Protein AF-A0A9W8UKV4-F1 (afdb_monomer_lite)

Structure (mmCIF, N/CA/C/O backbone):
data_AF-A0A9W8UKV4-F1
#
_entry.id   AF-A0A9W8UKV4-F1
#
loop_
_atom_site.group_PDB
_atom_site.id
_atom_site.type_symbol
_atom_site.label_atom_id
_atom_site.label_alt_id
_atom_site.label_comp_id
_atom_site.label_asym_id
_atom_site.label_entity_id
_atom_site.label_seq_id
_atom_site.pdbx_PDB_ins_code
_atom_site.Cartn_x
_atom_site.Cartn_y
_atom_site.Cartn_z
_atom_site.occupancy
_atom_site.B_iso_or_equiv
_atom_site.auth_seq_id
_atom_site.auth_comp_id
_atom_site.auth_asym_id
_atom_site.auth_atom_id
_atom_site.pdbx_PDB_model_num
ATOM 1 N N . MET A 1 1 ? 42.065 -25.219 30.120 1.00 40.28 1 MET A N 1
ATOM 2 C CA . MET A 1 1 ? 41.048 -24.143 30.139 1.00 40.28 1 MET A CA 1
ATOM 3 C C . MET A 1 1 ? 40.711 -23.819 28.693 1.00 40.28 1 MET A C 1
ATOM 5 O O . MET A 1 1 ? 41.638 -23.509 27.961 1.00 40.28 1 MET A O 1
ATOM 9 N N . LEU A 1 2 ? 39.450 -23.940 28.268 1.00 39.03 2 LEU A N 1
ATOM 10 C CA . LEU A 1 2 ? 38.989 -23.471 26.953 1.00 39.03 2 LEU A CA 1
ATOM 11 C C . LEU A 1 2 ? 37.841 -22.483 27.184 1.00 39.03 2 LEU A C 1
ATOM 13 O O . LEU A 1 2 ? 36.787 -22.868 27.691 1.00 39.03 2 LEU A O 1
ATOM 17 N N . SER A 1 3 ? 38.054 -21.217 26.840 1.00 39.69 3 SER A N 1
ATOM 18 C CA . SER A 1 3 ? 37.021 -20.183 26.840 1.00 39.69 3 SER A CA 1
ATOM 19 C C . SER A 1 3 ? 36.142 -20.333 25.597 1.00 39.69 3 SER A C 1
ATOM 21 O O . SER A 1 3 ? 36.631 -20.296 24.471 1.00 39.69 3 SER A O 1
ATOM 23 N N . LYS A 1 4 ? 34.828 -20.489 25.791 1.00 38.69 4 LYS A N 1
ATOM 24 C CA . LYS A 1 4 ? 33.860 -20.367 24.693 1.00 38.69 4 LYS A CA 1
ATOM 25 C C . LYS A 1 4 ? 33.698 -18.879 24.347 1.00 38.69 4 LYS A C 1
ATOM 27 O O . LYS A 1 4 ? 33.476 -18.099 25.276 1.00 38.69 4 LYS A O 1
ATOM 32 N N . PRO A 1 5 ? 33.771 -18.465 23.071 1.00 46.03 5 PRO A N 1
ATOM 33 C CA . PRO A 1 5 ? 33.408 -17.107 22.693 1.00 46.03 5 PRO A CA 1
ATOM 34 C C . PRO A 1 5 ? 31.895 -16.919 22.862 1.00 46.03 5 PRO A C 1
ATOM 36 O O . PRO A 1 5 ? 31.103 -17.714 22.356 1.00 46.03 5 PRO A O 1
ATOM 39 N N . PHE A 1 6 ? 31.489 -15.861 23.563 1.00 45.16 6 PHE A N 1
ATOM 40 C CA . PHE A 1 6 ? 30.102 -15.404 23.535 1.00 45.16 6 PHE A CA 1
ATOM 41 C C . PHE A 1 6 ? 29.857 -14.694 22.202 1.00 45.16 6 PHE A C 1
ATOM 43 O O . PHE A 1 6 ? 30.407 -13.622 21.960 1.00 45.16 6 PHE A O 1
ATOM 50 N N . VAL A 1 7 ? 29.028 -15.285 21.342 1.00 45.44 7 VAL A N 1
ATOM 51 C CA . VAL A 1 7 ? 28.503 -14.588 20.163 1.00 45.44 7 VAL A CA 1
ATOM 52 C C . VAL A 1 7 ? 27.432 -13.617 20.650 1.00 45.44 7 VAL A C 1
ATOM 54 O O . VAL A 1 7 ? 26.347 -14.034 21.053 1.00 45.44 7 VAL A O 1
ATOM 57 N N . ALA A 1 8 ? 27.747 -12.323 20.646 1.00 43.09 8 ALA A N 1
ATOM 58 C CA . ALA A 1 8 ? 26.768 -11.281 20.919 1.00 43.09 8 ALA A CA 1
ATOM 59 C C . ALA A 1 8 ? 25.777 -11.206 19.748 1.00 43.09 8 ALA A C 1
ATOM 61 O O . ALA A 1 8 ? 26.133 -10.781 18.649 1.00 43.09 8 ALA A O 1
ATOM 62 N N . ALA A 1 9 ? 24.537 -11.637 19.978 1.00 42.50 9 ALA A N 1
ATOM 63 C CA . ALA A 1 9 ? 23.460 -11.474 19.014 1.00 42.50 9 ALA A CA 1
ATOM 64 C C . ALA A 1 9 ? 23.049 -9.995 18.963 1.00 42.50 9 ALA A C 1
ATOM 66 O O . ALA A 1 9 ? 22.302 -9.517 19.818 1.00 42.50 9 ALA A O 1
ATOM 67 N N . TYR A 1 10 ? 23.553 -9.267 17.966 1.00 39.22 10 TYR A N 1
ATOM 68 C CA . TYR A 1 10 ? 23.095 -7.915 17.669 1.00 39.22 10 TYR A CA 1
ATOM 69 C C . TYR A 1 10 ? 21.659 -7.976 17.145 1.00 39.22 10 TYR A C 1
ATOM 71 O O . TYR A 1 10 ? 21.424 -8.260 15.972 1.00 39.22 10 TYR A O 1
ATOM 79 N N . VAL A 1 11 ? 20.693 -7.691 18.020 1.00 40.81 11 VAL A N 1
ATOM 80 C CA . VAL A 1 11 ? 19.336 -7.343 17.597 1.00 40.81 11 VAL A CA 1
ATOM 81 C C . VAL A 1 11 ? 19.424 -5.976 16.925 1.00 40.81 11 VAL A C 1
ATOM 83 O O . VAL A 1 11 ? 19.486 -4.948 17.599 1.00 40.81 11 VAL A O 1
ATOM 86 N N . ALA A 1 12 ? 19.485 -5.972 15.595 1.00 38.34 12 ALA A N 1
ATOM 87 C CA . ALA A 1 12 ? 19.371 -4.755 14.809 1.00 38.34 12 ALA A CA 1
ATOM 88 C C . ALA A 1 12 ? 17.961 -4.187 15.015 1.00 38.34 12 ALA A C 1
ATOM 90 O O . ALA A 1 12 ? 16.981 -4.719 14.493 1.00 38.34 12 ALA A O 1
ATOM 91 N N . LEU A 1 13 ? 17.854 -3.133 15.826 1.00 37.69 13 LEU A N 1
ATOM 92 C CA . LEU A 1 13 ? 16.602 -2.419 16.020 1.00 37.69 13 LEU A CA 1
ATOM 93 C C . LEU A 1 13 ? 16.304 -1.643 14.734 1.00 37.69 13 LEU A C 1
ATOM 95 O O . LEU A 1 13 ? 16.847 -0.561 14.527 1.00 37.69 13 LEU A O 1
ATOM 99 N N . ALA A 1 14 ? 15.478 -2.223 13.863 1.00 40.97 14 ALA A N 1
ATOM 100 C CA . ALA A 1 14 ? 15.022 -1.577 12.641 1.00 40.97 14 ALA A CA 1
ATOM 101 C C . ALA A 1 14 ? 14.180 -0.342 12.999 1.00 40.97 14 ALA A C 1
ATOM 103 O O . ALA A 1 14 ? 12.993 -0.439 13.310 1.00 40.97 14 ALA A O 1
ATOM 104 N N . THR A 1 15 ? 14.818 0.824 12.991 1.00 36.72 15 THR A N 1
ATOM 105 C CA . THR A 1 15 ? 14.152 2.122 13.060 1.00 36.72 15 THR A CA 1
ATOM 106 C C . THR A 1 15 ? 13.391 2.325 11.757 1.00 36.72 15 THR A C 1
ATOM 108 O O . THR A 1 15 ? 14.015 2.538 10.718 1.00 36.72 15 THR A O 1
ATOM 111 N N . ALA A 1 16 ? 12.060 2.242 11.803 1.00 42.00 16 ALA A N 1
ATOM 112 C CA . ALA A 1 16 ? 11.226 2.682 10.691 1.00 42.00 16 ALA A CA 1
ATOM 113 C C . ALA A 1 16 ? 11.490 4.178 10.450 1.00 42.00 16 ALA A C 1
ATOM 115 O O . ALA A 1 16 ? 11.405 4.978 11.385 1.00 42.00 16 ALA A O 1
ATOM 116 N N . LEU A 1 17 ? 11.875 4.524 9.223 1.00 39.22 17 LEU A N 1
ATOM 117 C CA . LEU A 1 17 ? 12.191 5.889 8.800 1.00 39.22 17 LEU A CA 1
ATOM 118 C C . LEU A 1 17 ? 10.921 6.561 8.229 1.00 39.22 17 LEU A C 1
ATOM 120 O O . LEU A 1 17 ? 10.007 5.855 7.801 1.00 39.22 17 LEU A O 1
ATOM 124 N N . PRO A 1 18 ? 10.805 7.901 8.251 1.00 41.16 18 PRO A N 1
ATOM 125 C CA . PRO A 1 18 ? 9.629 8.603 7.733 1.00 41.16 18 PRO A CA 1
ATOM 126 C C . PRO A 1 18 ? 9.604 8.654 6.192 1.00 41.16 18 PRO A C 1
ATOM 128 O O . PRO A 1 18 ? 10.360 9.391 5.562 1.00 41.16 18 PRO A O 1
ATOM 131 N N . ALA A 1 19 ? 8.678 7.921 5.573 1.00 43.72 19 ALA A N 1
ATOM 132 C CA . ALA A 1 19 ? 8.499 7.860 4.121 1.00 43.72 19 ALA A CA 1
ATOM 133 C C . ALA A 1 19 ? 7.687 9.051 3.551 1.00 43.72 19 ALA A C 1
ATOM 135 O O . ALA A 1 19 ? 6.544 8.911 3.121 1.00 43.72 19 ALA A O 1
ATOM 136 N N . SER A 1 20 ? 8.259 10.260 3.539 1.00 45.06 20 SER A N 1
ATOM 137 C CA . SER A 1 20 ? 7.499 11.485 3.202 1.00 45.06 20 SER A CA 1
ATOM 138 C C . SER A 1 20 ? 7.270 11.761 1.698 1.00 45.06 20 SER A C 1
ATOM 140 O O . SER A 1 20 ? 6.528 12.670 1.335 1.00 45.06 20 SER A O 1
ATOM 142 N N . ALA A 1 21 ? 7.860 10.989 0.778 1.00 47.94 21 ALA A N 1
ATOM 143 C CA . ALA A 1 21 ? 7.898 11.331 -0.658 1.00 47.94 21 ALA A CA 1
ATOM 144 C C . ALA A 1 21 ? 6.577 11.152 -1.446 1.00 47.94 21 ALA A C 1
ATOM 146 O O . ALA A 1 21 ? 6.542 11.367 -2.664 1.00 47.94 21 ALA A O 1
ATOM 147 N N . GLN A 1 22 ? 5.492 10.732 -0.789 1.00 52.69 22 GLN A N 1
ATOM 148 C CA . GLN A 1 22 ? 4.243 10.345 -1.460 1.00 52.69 22 GLN A CA 1
ATOM 149 C C . GLN A 1 22 ? 2.955 10.758 -0.730 1.00 52.69 22 GLN A C 1
ATOM 151 O O . GLN A 1 22 ? 1.863 10.689 -1.301 1.00 52.69 22 GLN A O 1
ATOM 156 N N . THR A 1 23 ? 3.071 11.207 0.514 1.00 62.72 23 THR A N 1
ATOM 157 C CA . THR A 1 23 ? 1.981 11.361 1.485 1.00 62.72 23 THR A CA 1
ATOM 158 C C . THR A 1 23 ? 1.294 12.722 1.374 1.00 62.72 23 THR A C 1
ATOM 160 O O . THR A 1 23 ? 1.195 13.483 2.331 1.00 62.72 23 THR A O 1
ATOM 163 N N . SER A 1 24 ? 0.822 13.056 0.168 1.00 66.38 24 SER A N 1
ATOM 164 C CA . SER A 1 24 ? 0.141 14.327 -0.105 1.00 66.38 24 SER A CA 1
ATOM 165 C C . SER A 1 24 ? -1.228 14.153 -0.760 1.00 66.38 24 SER A C 1
ATOM 167 O O . SER A 1 24 ? -1.449 13.284 -1.604 1.00 66.38 24 SER A O 1
ATOM 169 N N . THR A 1 25 ? -2.136 15.044 -0.363 1.00 73.62 25 THR A N 1
ATOM 170 C CA . THR A 1 25 ? -3.507 15.191 -0.857 1.00 73.62 25 THR A CA 1
ATOM 171 C C . THR A 1 25 ? -3.681 16.564 -1.520 1.00 73.62 25 THR A C 1
ATOM 173 O O . THR A 1 25 ? -2.996 17.530 -1.173 1.00 73.62 25 THR A O 1
ATOM 176 N N . ALA A 1 26 ? -4.631 16.688 -2.451 1.00 81.62 26 ALA A N 1
ATOM 177 C CA . ALA A 1 26 ? -5.112 17.993 -2.907 1.00 81.62 26 ALA A CA 1
ATOM 178 C C . ALA A 1 26 ? -6.106 18.632 -1.908 1.00 81.62 26 ALA A C 1
ATOM 180 O O . ALA A 1 26 ? -6.245 19.865 -1.842 1.00 81.62 26 ALA A O 1
ATOM 181 N N . CYS A 1 27 ? -6.814 17.820 -1.120 1.00 84.62 27 CYS A N 1
ATOM 182 C CA . CYS A 1 27 ? -7.855 18.270 -0.215 1.00 84.62 27 CYS A CA 1
ATOM 183 C C . CYS A 1 27 ? -7.967 17.442 1.074 1.00 84.62 27 CYS A C 1
ATOM 185 O O . CYS A 1 27 ? -8.730 16.495 1.145 1.00 84.62 27 CYS A O 1
ATOM 187 N N . ASN A 1 28 ? -7.303 17.893 2.144 1.00 89.06 28 ASN A N 1
ATOM 188 C CA . ASN A 1 28 ? -7.507 17.321 3.473 1.00 89.06 28 ASN A CA 1
ATOM 189 C C . ASN A 1 28 ? -8.896 17.688 4.051 1.00 89.06 28 ASN A C 1
ATOM 191 O O . ASN A 1 28 ? -9.124 18.875 4.326 1.00 89.06 28 ASN A O 1
ATOM 195 N N . PRO A 1 29 ? -9.810 16.722 4.285 1.00 90.19 29 PRO A N 1
ATOM 196 C CA . PRO A 1 29 ? -11.132 16.987 4.846 1.00 90.19 29 PRO A CA 1
ATOM 197 C C . PRO A 1 29 ? -11.112 17.311 6.352 1.00 90.19 29 PRO A C 1
ATOM 199 O O . PRO A 1 29 ? -12.140 17.718 6.895 1.00 90.19 29 PRO A O 1
ATOM 202 N N . LEU A 1 30 ? -9.966 17.170 7.034 1.00 90.25 30 LEU A N 1
ATOM 203 C CA . LEU A 1 30 ? -9.784 17.642 8.416 1.00 90.25 30 LEU A CA 1
ATOM 204 C C . LEU A 1 30 ? -9.667 19.174 8.492 1.00 90.25 30 LEU A C 1
ATOM 206 O O . LEU A 1 30 ? -10.096 19.775 9.476 1.00 90.25 30 LEU A O 1
ATOM 210 N N . ASP A 1 31 ? -9.110 19.801 7.449 1.00 89.81 31 ASP A N 1
ATOM 211 C CA . ASP A 1 31 ? -8.819 21.242 7.408 1.00 89.81 31 ASP A CA 1
ATOM 212 C C . ASP A 1 31 ? -9.932 22.063 6.730 1.00 89.81 31 ASP A C 1
ATOM 214 O O . ASP A 1 31 ? -10.076 23.265 6.975 1.00 89.81 31 ASP A O 1
ATOM 218 N N . LYS A 1 32 ? -10.689 21.447 5.812 1.00 91.12 32 LYS A N 1
ATOM 219 C CA . LYS A 1 32 ? -11.618 22.128 4.892 1.00 91.12 32 LYS A CA 1
ATOM 220 C C . LYS A 1 32 ? -12.678 21.170 4.342 1.00 91.12 32 LYS A C 1
ATOM 222 O O . LYS A 1 32 ? -12.522 19.960 4.379 1.00 91.12 32 LYS A O 1
ATOM 227 N N . SER A 1 33 ? -13.755 21.710 3.770 1.00 93.56 33 SER A N 1
ATOM 228 C CA . SER A 1 33 ? -14.701 20.896 2.995 1.00 93.56 33 SER A CA 1
ATOM 229 C C . SER A 1 33 ? -14.083 20.494 1.651 1.00 93.56 33 SER A C 1
ATOM 231 O O . SER A 1 33 ? -13.539 21.344 0.944 1.00 93.56 33 SER A O 1
ATOM 233 N N . CYS A 1 34 ? -14.196 19.212 1.306 1.00 90.56 34 CYS A N 1
ATOM 234 C CA . CYS A 1 34 ? -13.650 18.620 0.087 1.00 90.56 34 CYS A CA 1
ATOM 235 C C . CYS A 1 34 ? -14.753 17.984 -0.780 1.00 90.56 34 CYS A C 1
ATOM 237 O O . CYS A 1 34 ? -15.841 17.695 -0.269 1.00 90.56 34 CYS A O 1
ATOM 239 N N . PRO A 1 35 ? -14.513 17.784 -2.092 1.00 90.38 35 PRO A N 1
ATOM 240 C CA . PRO A 1 35 ? -15.375 16.955 -2.933 1.00 90.38 35 PRO A CA 1
ATOM 241 C C . PRO A 1 35 ? -15.486 15.526 -2.382 1.00 90.38 35 PRO A C 1
ATOM 243 O O . PRO A 1 35 ? -14.611 15.070 -1.655 1.00 90.38 35 PRO A O 1
ATOM 246 N N . ALA A 1 36 ? -16.550 14.809 -2.747 1.00 85.56 36 ALA A N 1
ATOM 247 C CA . ALA A 1 36 ? -16.670 13.391 -2.420 1.00 85.56 36 ALA A CA 1
ATOM 248 C C . ALA A 1 36 ? -15.834 12.538 -3.389 1.00 85.56 36 ALA A C 1
ATOM 250 O O . ALA A 1 36 ? -15.911 12.738 -4.604 1.00 85.56 36 ALA A O 1
ATOM 251 N N . ASP A 1 37 ? -15.092 11.573 -2.849 1.00 80.50 37 ASP A N 1
ATOM 252 C CA . ASP A 1 37 ? -14.223 10.679 -3.614 1.00 80.50 37 ASP A CA 1
ATOM 253 C C . ASP A 1 37 ? -14.976 9.783 -4.619 1.00 80.50 37 ASP A C 1
ATOM 255 O O . ASP A 1 37 ? -16.015 9.199 -4.278 1.00 80.50 37 ASP A O 1
ATOM 259 N N . PRO A 1 38 ? -14.435 9.579 -5.837 1.00 81.12 38 PRO A N 1
ATOM 260 C CA . PRO A 1 38 ? -14.901 8.541 -6.748 1.00 81.12 38 PRO A CA 1
ATOM 261 C C . PRO A 1 38 ? -14.652 7.139 -6.174 1.00 81.12 38 PRO A C 1
ATOM 263 O O . PRO A 1 38 ? -13.519 6.734 -5.894 1.00 81.12 38 PRO A O 1
ATOM 266 N N . ALA A 1 39 ? -15.737 6.385 -5.993 1.00 78.44 39 ALA A N 1
ATOM 267 C CA . ALA A 1 39 ? -15.700 5.047 -5.421 1.00 78.44 39 ALA A CA 1
ATOM 268 C C . ALA A 1 39 ? -15.704 3.956 -6.506 1.00 78.44 39 ALA A C 1
ATOM 270 O O . ALA A 1 39 ? -16.660 3.841 -7.273 1.00 78.44 39 ALA A O 1
ATOM 271 N N . VAL A 1 40 ? -14.707 3.063 -6.445 1.00 79.62 40 VAL A N 1
ATOM 272 C CA . VAL A 1 40 ? -14.507 1.868 -7.302 1.00 79.62 40 VAL A CA 1
ATOM 273 C C . VAL A 1 40 ? -15.777 1.026 -7.521 1.00 79.62 40 VAL A C 1
ATOM 275 O O . VAL A 1 40 ? -15.972 0.392 -8.560 1.00 79.62 40 VAL A O 1
ATOM 278 N N . GLY A 1 41 ? -16.664 0.998 -6.525 1.00 78.19 41 GLY A N 1
ATOM 279 C CA . GLY A 1 41 ? -17.932 0.286 -6.594 1.00 78.19 41 GLY A CA 1
ATOM 280 C C . GLY A 1 41 ? -17.799 -1.242 -6.531 1.00 78.19 41 GLY A C 1
ATOM 281 O O . GLY A 1 41 ? -16.731 -1.826 -6.362 1.00 78.19 41 GLY A O 1
ATOM 282 N N . LYS A 1 42 ? -18.943 -1.925 -6.646 1.00 79.81 42 LYS A N 1
ATOM 283 C CA . LYS A 1 42 ? -19.100 -3.345 -6.269 1.00 79.81 42 LYS A CA 1
ATOM 284 C C . LYS A 1 42 ? -18.418 -4.372 -7.187 1.00 79.81 42 LYS A C 1
ATOM 286 O O . LYS A 1 42 ? -18.564 -5.565 -6.942 1.00 79.81 42 LYS A O 1
ATOM 291 N N . LYS A 1 43 ? -17.739 -3.946 -8.257 1.00 81.19 43 LYS A N 1
ATOM 292 C CA . LYS A 1 43 ? -17.041 -4.853 -9.188 1.00 81.19 43 LYS A CA 1
ATOM 293 C C . LYS A 1 43 ? -15.553 -5.022 -8.871 1.00 81.19 43 LYS A C 1
ATOM 295 O O . LYS A 1 43 ? -14.963 -5.984 -9.352 1.00 81.19 43 LYS A O 1
ATOM 300 N N . GLY A 1 44 ? -14.974 -4.122 -8.072 1.00 83.81 44 GLY A N 1
ATOM 301 C CA . GLY A 1 44 ? -13.526 -4.034 -7.900 1.00 83.81 44 GLY A CA 1
ATOM 302 C C . GLY A 1 44 ? -12.804 -3.617 -9.187 1.00 83.81 44 GLY A C 1
ATOM 303 O O . GLY A 1 44 ? -13.424 -3.358 -10.220 1.00 83.81 44 GLY A O 1
ATOM 304 N N . ILE A 1 45 ? -11.476 -3.577 -9.112 1.00 85.94 45 ILE A N 1
ATOM 305 C CA . ILE A 1 45 ? -10.573 -3.339 -10.241 1.00 85.94 45 ILE A CA 1
ATOM 306 C C . ILE A 1 45 ? -9.614 -4.522 -10.345 1.00 85.94 45 ILE A C 1
ATOM 308 O O . ILE A 1 45 ? -9.166 -5.071 -9.340 1.00 85.94 45 ILE A O 1
ATOM 312 N N . SER A 1 46 ? -9.296 -4.909 -11.576 1.00 88.12 46 SER A N 1
ATOM 313 C CA . SER A 1 46 ? -8.239 -5.863 -11.887 1.00 88.12 46 SER A CA 1
ATOM 314 C C . SER A 1 46 ? -7.483 -5.337 -13.101 1.00 88.12 46 SER A C 1
ATOM 316 O O . SER A 1 46 ? -8.102 -4.938 -14.087 1.00 88.12 46 SER A O 1
ATOM 318 N N . CYS A 1 47 ? -6.159 -5.291 -12.994 1.00 85.50 47 CYS A N 1
ATOM 319 C CA . CYS A 1 47 ? -5.260 -4.743 -13.997 1.00 85.50 47 CYS A CA 1
ATOM 320 C C . CYS A 1 47 ? -4.149 -5.754 -14.265 1.00 85.50 47 CYS A C 1
ATOM 322 O O . CYS A 1 47 ? -3.444 -6.143 -13.335 1.00 85.50 47 CYS A O 1
ATOM 324 N N . ASP A 1 48 ? -3.976 -6.145 -15.524 1.00 87.56 48 ASP A N 1
ATOM 325 C CA . ASP A 1 48 ? -2.801 -6.885 -15.974 1.00 87.56 48 ASP A CA 1
ATOM 326 C C . ASP A 1 48 ? -1.874 -5.928 -16.725 1.00 87.56 48 ASP A C 1
ATOM 328 O O . ASP A 1 48 ? -2.034 -5.679 -17.920 1.00 87.56 48 ASP A O 1
ATOM 332 N N . PHE A 1 49 ? -0.905 -5.370 -16.002 1.00 86.12 49 PHE A N 1
ATOM 333 C CA . PHE A 1 49 ? 0.038 -4.408 -16.566 1.00 86.12 49 PHE A CA 1
ATOM 334 C C . PHE A 1 49 ? 1.028 -5.028 -17.567 1.00 86.12 49 PHE A C 1
ATOM 336 O O . PHE A 1 49 ? 1.725 -4.277 -18.246 1.00 86.12 49 PHE A O 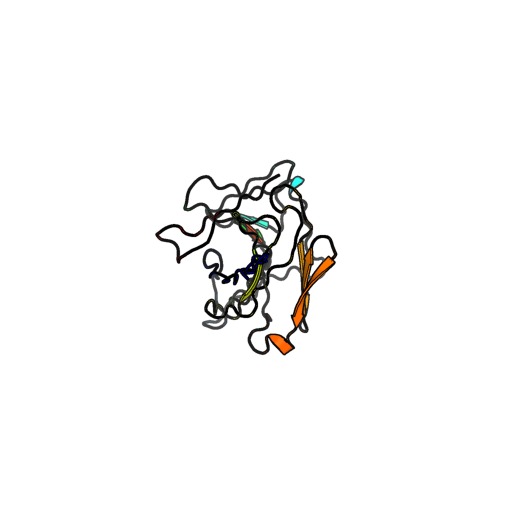1
ATOM 343 N N . THR A 1 50 ? 1.084 -6.362 -17.717 1.00 85.19 50 THR A N 1
ATOM 344 C CA . THR A 1 50 ? 1.846 -7.000 -18.814 1.00 85.19 50 THR A CA 1
ATOM 345 C C . THR A 1 50 ? 1.203 -6.746 -20.181 1.00 85.19 50 THR A C 1
ATOM 347 O O . THR A 1 50 ? 1.861 -6.877 -21.211 1.00 85.19 50 THR A O 1
ATOM 350 N N . GLN A 1 51 ? -0.075 -6.341 -20.191 1.00 90.62 51 GLN A N 1
ATOM 351 C CA . GLN A 1 51 ? -0.832 -5.950 -21.382 1.00 90.62 51 GLN A CA 1
ATOM 352 C C . GLN A 1 51 ? -0.812 -4.426 -21.630 1.00 90.62 51 GLN A C 1
ATOM 354 O O . GLN A 1 51 ? -1.459 -3.953 -22.564 1.00 90.62 51 GLN A O 1
ATOM 359 N N . GLY A 1 52 ? -0.071 -3.653 -20.822 1.00 87.69 52 GLY A N 1
ATOM 360 C CA . GLY A 1 52 ? 0.052 -2.196 -20.937 1.00 87.69 52 GLY A CA 1
ATOM 361 C C . GLY A 1 52 ? -0.762 -1.405 -19.906 1.00 87.69 52 GLY A C 1
ATOM 362 O O . GLY A 1 52 ? -0.943 -1.828 -18.764 1.00 87.69 52 GLY A O 1
ATOM 363 N N . GLU A 1 53 ? -1.230 -0.220 -20.304 1.00 89.56 53 GLU A N 1
ATOM 364 C CA . GLU A 1 53 ? -2.002 0.686 -19.445 1.00 89.56 53 GLU A CA 1
ATOM 365 C C . GLU A 1 53 ? -3.340 0.080 -18.995 1.00 89.56 53 GLU A C 1
ATOM 367 O O . GLU A 1 53 ? -4.150 -0.372 -19.805 1.00 89.56 53 GLU A O 1
ATOM 372 N N . CYS A 1 54 ? -3.627 0.161 -17.694 1.00 85.75 54 CYS A N 1
ATOM 373 C CA . CYS A 1 54 ? -4.947 -0.162 -17.159 1.00 85.75 54 CYS A CA 1
ATOM 374 C C . CYS A 1 54 ? -5.821 1.094 -17.090 1.00 85.75 54 CYS A C 1
ATOM 376 O O . CYS A 1 54 ? -5.407 2.102 -16.523 1.00 85.75 54 CYS A O 1
ATOM 378 N N . SER A 1 55 ? -7.065 1.034 -17.576 1.00 89.50 55 SER A N 1
ATOM 379 C CA . SER A 1 55 ? -7.962 2.202 -17.627 1.00 89.50 55 SER A CA 1
ATOM 380 C C . SER A 1 55 ? -8.240 2.837 -16.260 1.00 89.50 55 SER A C 1
ATOM 382 O O . SER A 1 55 ? -8.463 4.046 -16.190 1.00 89.50 55 SER A O 1
ATOM 384 N N . ALA A 1 56 ? -8.197 2.045 -15.185 1.00 85.56 56 ALA A N 1
ATOM 385 C CA . ALA A 1 56 ? -8.350 2.515 -13.811 1.00 85.56 56 ALA A CA 1
ATOM 386 C C . ALA A 1 56 ? -7.148 3.338 -13.303 1.00 85.56 56 ALA A C 1
ATOM 388 O O . ALA A 1 56 ? -7.3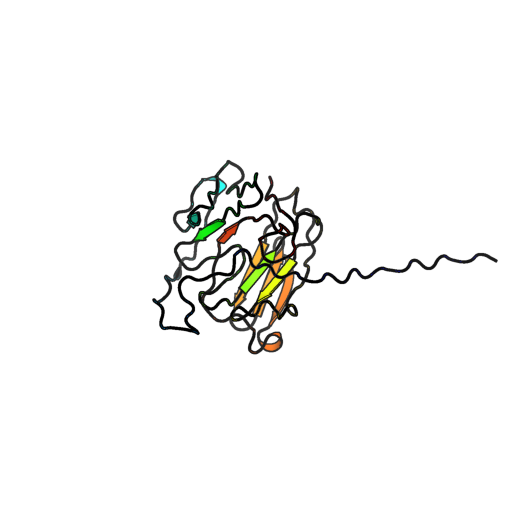05 4.064 -12.328 1.00 85.56 56 ALA A O 1
ATOM 389 N N . PHE A 1 57 ? -5.984 3.260 -13.962 1.00 83.75 57 PHE A N 1
ATOM 390 C CA . PHE A 1 57 ? -4.722 3.889 -13.561 1.00 83.75 57 PHE A CA 1
ATOM 391 C C . PHE A 1 57 ? -4.260 5.005 -14.516 1.00 83.75 57 PHE A C 1
ATOM 393 O O . PHE A 1 57 ? -4.664 5.078 -15.678 1.00 83.75 57 PHE A O 1
ATOM 400 N N . GLU A 1 58 ? -3.422 5.902 -14.008 1.00 85.00 58 GLU A N 1
ATOM 401 C CA . GLU A 1 58 ? -2.697 6.959 -14.715 1.00 85.00 58 GLU A CA 1
ATOM 402 C C . GLU A 1 58 ? -1.383 7.283 -13.990 1.00 85.00 58 GLU A C 1
ATOM 404 O O . GLU A 1 58 ? -1.285 7.173 -12.769 1.00 85.00 58 GLU A O 1
ATOM 409 N N . ALA A 1 59 ? -0.362 7.717 -14.728 1.00 78.56 59 ALA A N 1
ATOM 410 C CA . ALA A 1 59 ? 0.841 8.257 -14.104 1.00 78.56 59 ALA A CA 1
ATOM 411 C C . ALA A 1 59 ? 0.530 9.592 -13.401 1.00 78.56 59 ALA A C 1
ATOM 413 O O . ALA A 1 59 ? -0.181 10.442 -13.943 1.00 78.56 59 ALA A O 1
ATOM 414 N N . GLU A 1 60 ? 1.090 9.810 -12.211 1.00 70.38 60 GLU A N 1
ATOM 415 C CA . GLU A 1 60 ? 1.079 11.132 -11.585 1.00 70.38 60 GLU A CA 1
ATOM 416 C C . GLU A 1 60 ? 1.859 12.142 -12.450 1.00 70.38 60 GLU A C 1
ATOM 418 O O . GLU A 1 60 ? 2.801 11.796 -13.170 1.00 70.38 60 GLU A O 1
ATOM 423 N N . ALA A 1 61 ? 1.468 13.418 -12.399 1.00 69.56 61 ALA A N 1
ATOM 424 C CA . ALA A 1 61 ? 2.033 14.447 -13.269 1.00 69.56 61 ALA A CA 1
ATOM 425 C C . ALA A 1 61 ? 3.559 14.581 -13.079 1.00 69.56 61 ALA A C 1
ATOM 427 O O . ALA A 1 61 ? 4.042 14.784 -11.969 1.00 69.56 61 ALA A O 1
ATOM 428 N N . GLY A 1 62 ? 4.319 14.452 -14.173 1.00 67.94 62 GLY A N 1
ATOM 429 C CA . GLY A 1 62 ? 5.790 14.461 -14.163 1.00 67.94 62 GLY A CA 1
ATOM 430 C C . GLY A 1 62 ? 6.455 13.146 -13.725 1.00 67.94 62 GLY A C 1
ATOM 431 O O . GLY A 1 62 ? 7.664 12.998 -13.888 1.00 67.94 62 GLY A O 1
ATOM 432 N N . LYS A 1 63 ? 5.690 12.165 -13.232 1.00 68.81 63 LYS A N 1
ATOM 433 C CA . LYS A 1 63 ? 6.172 10.895 -12.665 1.00 68.81 63 LYS A CA 1
ATOM 434 C C . LYS A 1 63 ? 5.912 9.719 -13.617 1.00 68.81 63 LYS A C 1
ATOM 436 O O . LYS A 1 63 ? 5.230 8.758 -13.265 1.00 68.81 63 LYS A O 1
ATOM 441 N N . ALA A 1 64 ? 6.428 9.831 -14.842 1.00 73.81 64 ALA A N 1
ATOM 442 C CA . ALA A 1 64 ? 6.180 8.885 -15.933 1.00 73.81 64 ALA A CA 1
ATOM 443 C C . ALA A 1 64 ? 6.521 7.426 -15.571 1.00 73.81 64 ALA A C 1
ATOM 445 O O . ALA A 1 64 ? 7.507 7.158 -14.889 1.00 73.81 64 ALA A O 1
ATOM 446 N N . VAL A 1 65 ? 5.719 6.491 -16.084 1.00 73.94 65 VAL A N 1
ATOM 447 C CA . VAL A 1 65 ? 5.873 5.040 -15.905 1.00 73.94 65 VAL A CA 1
ATOM 448 C C . VAL A 1 65 ? 5.802 4.378 -17.279 1.00 73.94 65 VAL A C 1
ATOM 450 O O . VAL A 1 65 ? 4.998 4.783 -18.118 1.00 73.94 65 VAL A O 1
ATOM 453 N N . MET A 1 66 ? 6.663 3.391 -17.517 1.00 79.56 66 MET A N 1
ATOM 454 C CA . MET A 1 66 ? 6.692 2.608 -18.757 1.00 79.56 66 MET A CA 1
ATOM 455 C C . MET A 1 66 ? 5.928 1.290 -18.584 1.00 79.56 66 MET A C 1
ATOM 457 O O . MET A 1 66 ? 5.665 0.873 -17.458 1.00 79.56 66 MET A O 1
ATOM 461 N N . TYR A 1 67 ? 5.600 0.614 -19.685 1.00 81.25 67 TYR A N 1
ATOM 462 C CA . TYR A 1 67 ? 5.005 -0.723 -19.662 1.00 81.25 67 TYR A CA 1
ATOM 463 C C . TYR A 1 67 ? 5.744 -1.635 -20.636 1.00 81.25 67 TYR A C 1
ATOM 465 O O . TYR A 1 67 ? 5.955 -1.274 -21.795 1.00 81.25 67 TYR A O 1
ATOM 473 N N . GLU A 1 68 ? 6.131 -2.810 -20.155 1.00 84.06 68 GLU A N 1
ATOM 474 C CA . GLU A 1 68 ? 6.884 -3.829 -20.888 1.00 84.06 68 GLU A CA 1
ATOM 475 C C . GLU A 1 68 ? 6.282 -5.222 -20.597 1.00 84.06 68 GLU A C 1
ATOM 477 O O . GLU A 1 68 ? 5.336 -5.356 -19.821 1.00 84.06 68 GLU A O 1
ATOM 482 N N . SER A 1 69 ? 6.798 -6.290 -21.216 1.00 86.62 69 SER A N 1
ATOM 483 C CA . SER A 1 69 ? 6.220 -7.649 -21.112 1.00 86.62 69 SER A CA 1
ATOM 484 C C . SER A 1 69 ? 6.211 -8.250 -19.695 1.00 86.62 69 SER A C 1
ATOM 486 O O . SER A 1 69 ? 5.589 -9.281 -19.458 1.00 86.62 69 SER A O 1
ATOM 488 N N . ASN A 1 70 ? 6.928 -7.625 -18.765 1.00 76.44 70 ASN A N 1
ATOM 489 C CA . ASN A 1 70 ? 7.021 -7.931 -17.338 1.00 76.44 70 ASN A CA 1
ATOM 490 C C . ASN A 1 70 ? 6.107 -7.051 -16.455 1.00 76.44 70 ASN A C 1
ATOM 492 O O . ASN A 1 70 ? 6.002 -7.323 -15.261 1.00 76.44 70 ASN A O 1
ATOM 496 N N . GLY A 1 71 ? 5.434 -6.035 -17.008 1.00 84.38 71 GLY A N 1
ATOM 497 C CA . GLY A 1 71 ? 4.476 -5.189 -16.291 1.00 84.38 71 GLY A CA 1
ATOM 498 C C . GLY A 1 71 ? 4.777 -3.689 -16.359 1.00 84.38 71 GLY A C 1
ATOM 499 O O . GLY A 1 71 ? 5.414 -3.197 -17.290 1.00 84.38 71 GLY A O 1
ATOM 500 N N . ALA A 1 72 ? 4.301 -2.956 -15.349 1.00 80.19 72 ALA A N 1
ATOM 501 C CA . ALA A 1 72 ? 4.555 -1.527 -15.184 1.00 80.19 72 ALA A CA 1
ATOM 502 C C . ALA A 1 72 ? 5.956 -1.276 -14.599 1.00 80.19 72 ALA A C 1
ATOM 504 O O . ALA A 1 72 ? 6.307 -1.810 -13.547 1.00 80.19 72 ALA A O 1
ATOM 505 N N . ILE A 1 73 ? 6.742 -0.424 -15.255 1.00 74.69 73 ILE A N 1
ATOM 506 C CA . ILE A 1 73 ? 8.157 -0.191 -14.963 1.00 74.69 73 ILE A CA 1
ATOM 507 C C . ILE A 1 73 ? 8.359 1.210 -14.385 1.00 74.69 73 ILE A C 1
ATOM 509 O O . ILE A 1 73 ? 8.387 2.221 -15.093 1.00 74.69 73 ILE A O 1
ATOM 513 N N . CYS A 1 74 ? 8.548 1.252 -13.067 1.00 70.25 74 CYS A N 1
ATOM 514 C CA . CYS A 1 74 ? 8.870 2.456 -12.304 1.00 70.25 74 CYS A CA 1
ATOM 515 C C . CYS A 1 74 ? 10.387 2.736 -12.341 1.00 70.25 74 CYS A C 1
ATOM 517 O O . CYS A 1 74 ? 11.080 2.645 -11.328 1.00 70.25 74 CYS A O 1
ATOM 519 N N . ALA A 1 75 ? 10.921 3.019 -13.534 1.00 64.88 75 ALA A N 1
ATOM 520 C CA . ALA A 1 75 ? 12.353 3.235 -13.747 1.00 64.88 75 ALA A CA 1
ATOM 521 C C . ALA A 1 75 ? 12.854 4.573 -13.170 1.00 64.88 75 ALA A C 1
ATOM 523 O O . ALA A 1 75 ? 12.241 5.621 -13.363 1.00 64.88 75 ALA A O 1
ATOM 524 N N . MET A 1 76 ? 14.027 4.543 -12.530 1.00 62.47 76 MET A N 1
ATOM 525 C CA . MET A 1 76 ? 14.713 5.728 -12.005 1.00 62.47 76 MET A CA 1
ATOM 526 C C . MET A 1 76 ? 16.170 5.762 -12.468 1.00 62.47 76 MET A C 1
ATOM 528 O O . MET A 1 76 ? 16.896 4.772 -12.353 1.00 62.47 76 MET A O 1
ATOM 532 N N . ALA A 1 77 ? 16.586 6.918 -12.981 1.00 58.53 77 ALA A N 1
ATOM 533 C CA . ALA A 1 77 ? 17.923 7.207 -13.496 1.00 58.53 77 ALA A CA 1
ATOM 534 C C . ALA A 1 77 ? 18.539 8.497 -12.910 1.00 58.53 77 ALA A C 1
ATOM 536 O O . ALA A 1 77 ? 19.737 8.718 -13.075 1.00 58.53 77 ALA A O 1
ATOM 537 N N . ALA A 1 78 ? 17.757 9.338 -12.219 1.00 57.22 78 ALA A N 1
ATOM 538 C CA . ALA A 1 78 ? 18.213 10.573 -11.577 1.00 57.22 78 ALA A CA 1
ATOM 539 C C . ALA A 1 78 ? 17.501 10.838 -10.235 1.00 57.22 78 ALA A C 1
ATOM 541 O O . ALA A 1 78 ? 16.341 10.469 -10.060 1.00 57.22 78 ALA A O 1
ATOM 542 N N . VAL A 1 79 ? 18.182 11.536 -9.317 1.00 47.97 79 VAL A N 1
ATOM 543 C CA . VAL A 1 79 ? 17.840 11.713 -7.881 1.00 47.97 79 VAL A CA 1
ATOM 544 C C . VAL A 1 79 ? 16.557 12.500 -7.551 1.00 47.97 79 VAL A C 1
ATOM 546 O O . VAL A 1 79 ? 16.252 12.702 -6.382 1.00 47.97 79 VAL A O 1
ATOM 549 N N . HIS A 1 80 ? 15.772 12.898 -8.556 1.00 58.53 80 HIS A N 1
ATOM 550 C CA . HIS A 1 80 ? 14.452 13.528 -8.381 1.00 58.53 80 HIS A CA 1
ATOM 551 C C . HIS A 1 80 ? 13.327 12.796 -9.137 1.00 58.53 80 HIS A C 1
ATOM 553 O O . HIS A 1 80 ? 12.225 13.322 -9.281 1.00 58.53 80 HIS A O 1
ATOM 559 N N . GLN A 1 81 ? 13.588 11.596 -9.666 1.00 55.53 81 GLN A N 1
ATOM 560 C CA . GLN A 1 81 ? 12.556 10.779 -10.302 1.00 55.53 81 GLN A CA 1
ATOM 561 C C . GLN A 1 81 ? 11.836 9.933 -9.249 1.00 55.53 81 GLN A C 1
ATOM 563 O O . GLN A 1 81 ? 12.464 9.152 -8.542 1.00 55.53 81 GLN A O 1
ATOM 568 N N . ALA A 1 82 ? 10.513 10.085 -9.178 1.00 57.47 82 ALA A N 1
ATOM 569 C CA . ALA A 1 82 ? 9.628 9.315 -8.304 1.00 57.47 82 ALA A CA 1
ATOM 570 C C . ALA A 1 82 ? 8.437 8.741 -9.110 1.00 57.47 82 ALA A C 1
ATOM 572 O O . ALA A 1 82 ? 7.298 9.164 -8.898 1.00 57.47 82 ALA A O 1
ATOM 573 N N . PRO A 1 83 ? 8.682 7.868 -10.113 1.00 55.50 83 PRO A N 1
ATOM 574 C CA . PRO A 1 83 ? 7.647 7.271 -10.970 1.00 55.50 83 PRO A CA 1
ATOM 575 C C . PRO A 1 83 ? 6.492 6.675 -10.151 1.00 55.50 83 PRO A C 1
ATOM 577 O O . PRO A 1 83 ? 6.720 5.922 -9.206 1.00 55.50 83 PRO A O 1
ATOM 580 N N . THR A 1 84 ? 5.247 7.040 -10.478 1.00 57.69 84 THR A N 1
ATOM 581 C CA . THR A 1 84 ? 4.056 6.673 -9.685 1.00 57.69 84 THR A CA 1
ATOM 582 C C . THR A 1 84 ? 2.814 6.537 -10.576 1.00 57.69 84 THR A C 1
ATOM 584 O O . THR A 1 84 ? 2.412 7.508 -11.211 1.00 57.69 84 THR A O 1
ATOM 587 N N . LEU A 1 85 ? 2.163 5.369 -10.580 1.00 50.66 85 LEU A N 1
ATOM 588 C CA . LEU A 1 85 ? 0.834 5.124 -11.159 1.00 50.66 85 LEU A CA 1
ATOM 589 C C . LEU A 1 85 ? -0.265 5.284 -10.107 1.00 50.66 85 LEU A C 1
ATOM 591 O O . LEU A 1 85 ? -0.504 4.344 -9.350 1.00 50.66 85 LEU A O 1
ATOM 595 N N . ARG A 1 86 ? -0.995 6.400 -10.078 1.00 61.31 86 ARG A N 1
ATOM 596 C CA . ARG A 1 86 ? -2.253 6.459 -9.313 1.00 61.31 86 ARG A CA 1
ATOM 597 C C . ARG A 1 86 ? -3.387 5.808 -10.054 1.00 61.31 86 ARG A C 1
ATOM 599 O O . ARG A 1 86 ? -3.340 5.675 -11.269 1.00 61.31 86 ARG A O 1
ATOM 606 N N . SER A 1 87 ? -4.415 5.421 -9.327 1.00 52.50 87 SER A N 1
ATOM 607 C CA . SER A 1 87 ? -5.710 5.202 -9.940 1.00 52.50 87 SER A CA 1
ATOM 608 C C . SER A 1 87 ? -6.589 6.439 -9.843 1.00 52.50 87 SER A C 1
ATOM 610 O O . SER A 1 87 ? -6.264 7.411 -9.160 1.00 52.50 87 SER A O 1
ATOM 612 N N . LYS A 1 88 ? -7.637 6.427 -10.664 1.00 59.66 88 LYS A N 1
ATOM 613 C CA . LYS A 1 88 ? -8.527 7.567 -10.926 1.00 59.66 88 LYS A CA 1
ATOM 614 C C . LYS A 1 88 ? -9.694 7.605 -9.949 1.00 59.66 88 LYS A C 1
ATOM 616 O O . LYS A 1 88 ? -10.095 8.673 -9.503 1.00 59.66 88 LYS A O 1
ATOM 621 N N . ASP A 1 89 ? -10.183 6.421 -9.604 1.00 46.25 89 ASP A N 1
ATOM 622 C CA . ASP A 1 89 ? -10.862 6.175 -8.341 1.00 46.25 89 ASP A CA 1
ATOM 623 C C . ASP A 1 89 ? -9.805 6.038 -7.224 1.00 46.25 89 ASP A C 1
ATOM 625 O O . ASP A 1 89 ? -8.603 5.919 -7.495 1.00 46.25 89 ASP A O 1
ATOM 629 N N . VAL A 1 90 ? -10.233 6.060 -5.964 1.00 39.06 90 VAL A N 1
ATOM 630 C CA . VAL A 1 90 ? -9.343 6.130 -4.788 1.00 39.06 90 VAL A CA 1
ATOM 631 C C . VAL A 1 90 ? -8.490 4.860 -4.595 1.00 39.06 90 VAL A C 1
ATOM 633 O O . VAL A 1 90 ? -8.916 3.949 -3.901 1.00 39.06 90 VAL A O 1
ATOM 636 N N . ILE A 1 91 ? -7.302 4.799 -5.243 1.00 27.22 91 ILE A N 1
ATOM 637 C CA . ILE A 1 91 ? -6.218 3.780 -5.128 1.00 27.22 91 ILE A CA 1
ATOM 638 C C . ILE A 1 91 ? -4.723 4.538 -5.368 1.00 27.22 91 ILE A C 1
ATOM 640 O O . ILE A 1 91 ? -4.706 5.315 -6.320 1.00 27.22 91 ILE A O 1
ATOM 644 N N . SER A 1 92 ? -3.405 4.683 -4.806 1.00 26.77 92 SER A N 1
ATOM 645 C CA . SER A 1 92 ? -2.211 4.547 -3.728 1.00 26.77 92 SER A CA 1
ATOM 646 C C . SER A 1 92 ? -1.142 3.372 -3.306 1.00 26.77 92 SER A C 1
ATOM 648 O O . SER A 1 92 ? -1.450 2.229 -3.011 1.00 26.77 92 SER A O 1
ATOM 650 N N . THR A 1 93 ? 0.218 3.552 -3.401 1.00 41.69 93 THR A N 1
ATOM 651 C CA . THR A 1 93 ? 1.276 2.544 -3.880 1.00 41.69 93 THR A CA 1
ATOM 652 C C . THR A 1 93 ? 1.488 1.166 -3.196 1.00 41.69 93 THR A C 1
ATOM 654 O O . THR A 1 93 ? 2.577 0.857 -2.715 1.00 41.69 93 THR A O 1
ATOM 657 N N . VAL A 1 94 ? 0.455 0.323 -3.145 1.00 54.00 94 VAL A N 1
ATOM 658 C CA . VAL A 1 94 ? 0.242 -0.620 -2.021 1.00 54.00 94 VAL A CA 1
ATOM 659 C C . VAL A 1 94 ? 0.594 0.025 -0.670 1.00 54.00 94 VAL A C 1
ATOM 661 O O . VAL A 1 94 ? 1.150 -0.583 0.236 1.00 54.00 94 VAL A O 1
ATOM 664 N N . VAL A 1 95 ? 0.233 1.301 -0.612 1.00 60.88 95 VAL A N 1
ATOM 665 C CA . VAL A 1 95 ? 0.249 2.273 0.467 1.00 60.88 95 VAL A CA 1
ATOM 666 C C . VAL A 1 95 ? -1.200 2.708 0.490 1.00 60.88 95 VAL A C 1
ATOM 668 O O . VAL A 1 95 ? -1.648 3.214 -0.519 1.00 60.88 95 VAL A O 1
ATOM 671 N N . LEU A 1 96 ? -1.981 2.483 1.535 1.00 54.03 96 LEU A N 1
ATOM 672 C CA . LEU A 1 96 ? -3.400 2.822 1.494 1.00 54.03 96 LEU A CA 1
ATOM 673 C C . LEU A 1 96 ? -3.615 4.224 2.061 1.00 54.03 96 LEU A C 1
ATOM 675 O O . LEU A 1 96 ? -4.012 4.351 3.209 1.00 54.03 96 LEU A O 1
ATOM 679 N N . LEU A 1 97 ? -3.313 5.251 1.252 1.00 62.28 97 LEU A N 1
ATOM 680 C CA . LEU A 1 97 ? -3.365 6.681 1.618 1.00 62.28 97 LEU A CA 1
ATOM 681 C C . LEU A 1 97 ? -4.765 7.284 1.414 1.00 62.28 97 LEU A C 1
ATOM 683 O O . LEU A 1 97 ? -5.256 7.253 0.289 1.00 62.28 97 LEU A O 1
ATOM 687 N N . SER A 1 98 ? -5.398 7.861 2.431 1.00 65.19 98 SER A N 1
ATOM 688 C CA . SER A 1 98 ? -6.646 8.630 2.275 1.00 65.19 98 SER A CA 1
ATOM 689 C C . SER A 1 98 ? -6.398 10.102 1.935 1.00 65.19 98 SER A C 1
ATOM 691 O O . SER A 1 98 ? -5.289 10.613 2.098 1.00 65.19 98 SER A O 1
ATOM 693 N N . ASP A 1 99 ? -7.454 10.825 1.543 1.00 76.44 99 ASP A N 1
ATOM 694 C CA . ASP A 1 99 ? -7.381 12.288 1.413 1.00 76.44 99 ASP A CA 1
ATOM 695 C C . ASP A 1 99 ? -7.174 12.991 2.776 1.00 76.44 99 ASP A C 1
ATOM 697 O O . ASP A 1 99 ? -6.740 14.135 2.799 1.00 76.44 99 ASP A O 1
ATOM 701 N N . ASP A 1 100 ? -7.372 12.305 3.914 1.00 81.19 100 ASP A N 1
ATOM 702 C CA . ASP A 1 100 ? -6.950 12.779 5.247 1.00 81.19 100 ASP A CA 1
ATOM 703 C C . ASP A 1 100 ? -5.635 12.185 5.776 1.00 81.19 100 ASP A C 1
ATOM 705 O O . ASP A 1 100 ? -5.277 12.434 6.925 1.00 81.19 100 ASP A O 1
ATOM 709 N N . LEU A 1 101 ? -4.881 11.463 4.940 1.00 85.50 101 LEU A N 1
ATOM 710 C CA . LEU A 1 101 ? -3.569 10.884 5.255 1.00 85.50 101 LEU A CA 1
ATOM 711 C C . LEU A 1 101 ? -3.582 9.819 6.384 1.00 85.50 101 LEU A C 1
ATOM 713 O O . LEU A 1 101 ? -2.615 9.678 7.136 1.00 85.50 101 LEU A O 1
ATOM 717 N N . ASP A 1 102 ? -4.657 9.033 6.506 1.00 89.44 102 ASP A N 1
ATOM 718 C CA . ASP A 1 102 ? -4.525 7.633 6.950 1.00 89.44 102 ASP A CA 1
ATOM 719 C C . ASP A 1 102 ? -3.715 6.849 5.912 1.00 89.44 102 ASP A C 1
ATOM 721 O O . ASP A 1 102 ? -3.880 7.097 4.723 1.00 89.44 102 ASP A O 1
ATOM 725 N N . GLU A 1 103 ? -2.869 5.910 6.342 1.00 88.50 103 GLU A N 1
ATOM 726 C CA . GLU A 1 103 ? -1.928 5.191 5.473 1.00 88.50 103 GLU A CA 1
ATOM 727 C C . GLU A 1 103 ? -1.762 3.716 5.893 1.00 88.50 103 GLU A C 1
ATOM 729 O O . GLU A 1 103 ? -1.738 3.415 7.087 1.00 88.50 103 GLU A O 1
ATOM 734 N N . ILE A 1 104 ? -1.639 2.781 4.937 1.00 89.06 104 ILE A N 1
ATOM 735 C CA . ILE A 1 104 ? -1.363 1.346 5.196 1.00 89.06 104 ILE A CA 1
ATOM 736 C C . ILE A 1 104 ? -0.408 0.789 4.134 1.00 89.06 104 ILE A C 1
ATOM 738 O O . ILE A 1 104 ? -0.838 0.524 3.016 1.00 89.06 104 ILE A O 1
ATOM 742 N N . ASP A 1 105 ? 0.860 0.562 4.445 1.00 84.75 105 ASP A N 1
ATOM 743 C CA . ASP A 1 105 ? 1.875 0.338 3.406 1.00 84.75 105 ASP A CA 1
ATOM 744 C C . ASP A 1 105 ? 2.536 -1.050 3.363 1.00 84.75 105 ASP A C 1
ATOM 746 O O . ASP A 1 105 ? 2.440 -1.877 4.280 1.00 84.75 105 ASP A O 1
ATOM 750 N N . TRP A 1 106 ? 3.194 -1.272 2.222 1.00 83.81 106 TRP A N 1
ATOM 751 C CA . TRP A 1 106 ? 4.255 -2.236 1.965 1.00 83.81 106 TRP A CA 1
ATOM 752 C C . TRP A 1 106 ? 5.464 -1.489 1.380 1.00 83.81 106 TRP A C 1
ATOM 754 O O . TRP A 1 106 ? 5.446 -1.087 0.216 1.00 83.81 106 TRP A O 1
ATOM 764 N N . GLU A 1 107 ? 6.545 -1.371 2.145 1.00 78.94 107 GLU A N 1
ATOM 765 C CA . GLU A 1 107 ? 7.808 -0.779 1.696 1.00 78.94 107 GLU A CA 1
ATOM 766 C C . GLU A 1 107 ? 8.913 -1.835 1.613 1.00 78.94 107 GLU A C 1
ATOM 768 O O . GLU A 1 107 ? 9.499 -2.263 2.610 1.00 78.94 107 GLU A O 1
ATOM 773 N N . ALA A 1 108 ? 9.255 -2.258 0.399 1.00 76.69 108 ALA A N 1
ATOM 774 C CA . ALA A 1 108 ? 10.536 -2.924 0.185 1.00 76.69 108 ALA A CA 1
ATOM 775 C C . ALA A 1 108 ? 11.673 -1.884 0.322 1.00 76.69 108 ALA A C 1
ATOM 777 O O . ALA A 1 108 ? 11.467 -0.699 0.077 1.00 76.69 108 ALA A O 1
ATOM 778 N N . ILE A 1 109 ? 12.888 -2.312 0.684 1.00 72.69 109 ILE A N 1
ATOM 779 C CA . ILE A 1 109 ? 14.047 -1.416 0.856 1.00 72.69 109 ILE A CA 1
ATOM 780 C C . ILE A 1 109 ? 15.230 -1.963 0.054 1.00 72.69 109 ILE A C 1
ATOM 782 O O . ILE A 1 109 ? 15.585 -3.130 0.197 1.00 72.69 109 ILE A O 1
ATOM 786 N N . GLY A 1 110 ? 15.877 -1.137 -0.775 1.00 63.34 110 GLY A N 1
ATOM 787 C CA . GLY A 1 110 ? 16.860 -1.623 -1.758 1.00 63.34 110 GLY A CA 1
ATOM 788 C C . GLY A 1 110 ? 18.156 -2.205 -1.185 1.00 63.34 110 GLY A C 1
ATOM 789 O O . GLY A 1 110 ? 18.810 -3.011 -1.848 1.00 63.34 110 GLY A O 1
ATOM 790 N N . SER A 1 111 ? 18.522 -1.852 0.049 1.00 66.56 111 SER A N 1
ATOM 791 C CA . SER A 1 111 ? 19.635 -2.479 0.777 1.00 66.56 111 SER A CA 1
ATOM 792 C C . SER A 1 111 ? 19.304 -3.887 1.292 1.00 66.56 111 SER A C 1
ATOM 794 O O . SER A 1 111 ? 20.222 -4.681 1.502 1.00 66.56 111 SER A O 1
ATOM 796 N N . GLU A 1 112 ? 18.021 -4.243 1.388 1.00 72.44 112 GLU A N 1
ATOM 797 C CA . GLU A 1 112 ? 17.492 -5.487 1.961 1.00 72.44 112 GLU A CA 1
ATOM 798 C C . GLU A 1 112 ? 16.992 -6.458 0.865 1.00 72.44 112 GLU A C 1
ATOM 800 O O . GLU A 1 112 ? 16.824 -6.062 -0.293 1.00 72.44 112 GLU A O 1
ATOM 805 N N . ASN A 1 113 ? 16.844 -7.753 1.169 1.00 79.12 113 ASN A N 1
ATOM 806 C CA . ASN A 1 113 ? 16.309 -8.752 0.229 1.00 79.12 113 ASN A CA 1
ATOM 807 C C . ASN A 1 113 ? 15.432 -9.852 0.861 1.00 79.12 113 ASN A C 1
ATOM 809 O O . ASN A 1 113 ? 14.726 -10.543 0.129 1.00 79.12 113 ASN A O 1
ATOM 813 N N . LYS A 1 114 ? 15.501 -10.054 2.186 1.00 86.19 114 LYS A N 1
ATOM 814 C CA . LYS A 1 114 ? 14.833 -11.147 2.924 1.00 86.19 114 LYS A CA 1
ATOM 815 C C . LYS A 1 114 ? 13.669 -10.691 3.815 1.00 86.19 114 LYS A C 1
ATOM 817 O O . LYS A 1 114 ? 13.048 -11.505 4.500 1.00 86.19 114 LYS A O 1
ATOM 822 N N . MET A 1 115 ? 13.358 -9.399 3.811 1.00 83.12 115 MET A N 1
ATOM 823 C CA . MET A 1 115 ? 12.172 -8.829 4.446 1.00 83.12 115 MET A CA 1
ATOM 824 C C . MET A 1 115 ? 11.616 -7.678 3.606 1.00 83.12 115 MET A C 1
ATOM 826 O O . MET A 1 115 ? 12.332 -7.054 2.821 1.00 83.12 115 MET A O 1
ATOM 830 N N . ILE A 1 116 ? 10.340 -7.387 3.815 1.00 83.44 116 ILE A N 1
ATOM 831 C CA . ILE A 1 116 ? 9.651 -6.194 3.332 1.00 83.44 116 ILE A CA 1
ATOM 832 C C . ILE A 1 116 ? 9.068 -5.482 4.561 1.00 83.44 116 ILE A C 1
ATOM 834 O O . ILE A 1 116 ? 8.622 -6.143 5.501 1.00 83.44 116 ILE A O 1
ATOM 838 N N . GLN A 1 117 ? 9.133 -4.153 4.616 1.00 85.50 117 GLN A N 1
ATOM 839 C CA . GLN A 1 117 ? 8.504 -3.386 5.691 1.00 85.50 117 GLN A CA 1
ATOM 840 C C . GLN A 1 117 ? 7.013 -3.204 5.409 1.00 85.50 117 GLN A C 1
ATOM 842 O O . GLN A 1 117 ? 6.558 -3.246 4.270 1.00 85.50 117 GLN A O 1
ATOM 847 N N . SER A 1 118 ? 6.251 -3.024 6.474 1.00 87.88 118 SER A N 1
ATOM 848 C CA . SER A 1 118 ? 4.828 -2.715 6.451 1.00 87.88 118 SER A CA 1
ATOM 849 C C . SER A 1 118 ? 4.537 -1.784 7.613 1.00 87.88 118 SER A C 1
ATOM 851 O O . SER A 1 118 ? 4.962 -2.063 8.737 1.00 87.88 118 SER A O 1
ATOM 853 N N . ASN A 1 119 ? 3.811 -0.706 7.387 1.00 86.31 119 ASN A N 1
ATOM 854 C CA . ASN A 1 119 ? 3.566 0.317 8.389 1.00 86.31 119 ASN A CA 1
ATOM 855 C C . ASN A 1 119 ? 2.134 0.873 8.266 1.00 86.31 119 ASN A C 1
ATOM 857 O O . ASN A 1 119 ? 1.339 0.443 7.424 1.00 86.31 119 ASN A O 1
ATOM 861 N N . VAL A 1 120 ? 1.754 1.702 9.238 1.00 89.19 120 VAL A N 1
ATOM 862 C CA . VAL A 1 120 ? 0.484 2.427 9.290 1.00 89.19 120 VAL A CA 1
ATOM 863 C C . VAL A 1 120 ? 0.748 3.803 9.878 1.00 89.19 120 VAL A C 1
ATOM 865 O O . VAL A 1 120 ? 1.140 3.911 11.044 1.00 89.19 120 VAL A O 1
ATOM 868 N N . PHE A 1 121 ? 0.451 4.842 9.104 1.00 88.31 121 PHE A N 1
ATOM 869 C CA . PHE A 1 121 ? 0.281 6.197 9.617 1.00 88.31 121 PHE A CA 1
ATOM 870 C C . PHE A 1 121 ? -1.215 6.523 9.718 1.00 88.31 121 PHE A C 1
ATOM 872 O O . PHE A 1 121 ? -2.064 5.867 9.115 1.00 88.31 121 PHE A O 1
ATOM 879 N N . SER A 1 122 ? -1.563 7.517 10.531 1.00 90.81 122 SER A N 1
ATOM 880 C CA . SER A 1 122 ? -2.948 7.969 10.660 1.00 90.81 122 SER A CA 1
ATOM 881 C C . SER A 1 122 ? -2.997 9.482 10.765 1.00 90.81 122 SER A C 1
ATOM 883 O O . SER A 1 122 ? -2.222 10.079 11.519 1.00 90.81 122 SER A O 1
ATOM 885 N N . LYS A 1 123 ? -3.893 10.084 9.980 1.00 89.69 123 LYS A N 1
ATOM 886 C CA . LYS A 1 123 ? -4.114 11.534 9.875 1.00 89.69 123 LYS A CA 1
ATOM 887 C C . LYS A 1 123 ? -2.836 12.358 9.643 1.00 89.69 123 LYS A C 1
ATOM 889 O O . LYS A 1 123 ? -2.678 13.444 10.195 1.00 89.69 123 LYS A O 1
ATOM 894 N N . GLY A 1 124 ? -1.897 11.811 8.867 1.00 83.06 124 GLY A N 1
ATOM 895 C CA . GLY A 1 124 ? -0.628 12.449 8.503 1.00 83.06 124 GLY A CA 1
ATOM 896 C C . GLY A 1 124 ? 0.431 12.495 9.611 1.00 83.06 124 GLY A C 1
ATOM 897 O O . GLY A 1 124 ? 1.481 13.103 9.411 1.00 83.06 124 GLY A O 1
ATOM 898 N N . ASP A 1 125 ? 0.203 11.867 10.772 1.00 84.44 125 ASP A N 1
ATOM 899 C CA . ASP A 1 125 ? 1.161 11.876 11.886 1.00 84.44 125 ASP A CA 1
ATOM 900 C C . ASP A 1 125 ? 2.344 10.920 11.647 1.00 84.44 125 ASP A C 1
ATOM 902 O O . ASP A 1 125 ? 2.423 9.817 12.199 1.00 84.44 125 ASP A O 1
ATOM 906 N N . GLN A 1 126 ? 3.291 11.385 10.831 1.00 75.06 126 GLN A N 1
ATOM 907 C CA . GLN A 1 126 ? 4.535 10.681 10.519 1.00 75.06 126 GLN A CA 1
ATOM 908 C C . GLN A 1 126 ? 5.471 10.506 11.723 1.00 75.06 126 GLN A C 1
ATOM 910 O O . GLN A 1 126 ? 6.384 9.694 11.643 1.00 75.06 126 GLN A O 1
ATOM 915 N N . ALA A 1 127 ? 5.257 11.196 12.853 1.00 75.38 127 ALA A N 1
ATOM 916 C CA . ALA A 1 127 ? 6.092 11.025 14.047 1.00 75.38 127 ALA A CA 1
ATOM 917 C C . ALA A 1 127 ? 5.761 9.738 14.837 1.00 75.38 127 ALA A C 1
ATOM 919 O O . ALA A 1 127 ? 6.463 9.384 15.792 1.00 75.38 127 ALA A O 1
ATOM 920 N N . TYR A 1 128 ? 4.689 9.023 14.472 1.00 78.50 128 TYR A N 1
ATOM 921 C CA . TYR A 1 128 ? 4.205 7.843 15.188 1.00 78.50 128 TYR A CA 1
ATOM 922 C C . TYR A 1 128 ? 4.601 6.518 14.507 1.00 78.50 128 TYR A C 1
ATOM 924 O O . TYR A 1 128 ? 3.795 5.837 13.885 1.00 78.50 128 TYR A O 1
ATOM 932 N N . HIS A 1 129 ? 5.841 6.074 14.707 1.00 76.88 129 HIS A N 1
ATOM 933 C CA . HIS A 1 129 ? 6.375 4.853 14.072 1.00 76.88 129 HIS A CA 1
ATOM 934 C C . HIS A 1 129 ? 6.032 3.518 14.781 1.00 76.88 129 HIS A C 1
ATOM 936 O O . HIS A 1 129 ? 6.735 2.523 14.605 1.00 76.88 129 HIS A O 1
ATOM 942 N N . LYS A 1 130 ? 4.997 3.448 15.638 1.00 83.81 130 LYS A N 1
ATOM 943 C CA . LYS A 1 130 ? 4.745 2.238 16.465 1.00 83.81 130 LYS A CA 1
ATOM 944 C C . LYS A 1 130 ? 4.004 1.102 15.756 1.00 83.81 130 LYS A C 1
ATOM 946 O O . LYS A 1 130 ? 3.862 0.032 16.347 1.00 83.81 130 LYS A O 1
ATOM 951 N N . PHE A 1 131 ? 3.538 1.318 14.528 1.00 85.94 131 PHE A N 1
ATOM 952 C CA . PHE A 1 131 ? 2.863 0.299 13.721 1.00 85.94 131 PHE A CA 1
ATOM 953 C C . PHE A 1 131 ? 3.685 -0.151 12.509 1.00 85.94 131 PHE A C 1
ATOM 955 O O . PHE A 1 131 ? 3.131 -0.780 11.611 1.00 85.94 131 PHE A O 1
ATOM 962 N N . GLY A 1 132 ? 4.998 0.091 12.519 1.00 86.62 132 GLY A N 1
ATOM 963 C CA . GLY A 1 132 ? 5.931 -0.567 11.611 1.00 86.62 132 GLY A CA 1
ATOM 964 C C . GLY A 1 132 ? 6.130 -2.044 11.970 1.00 86.62 132 GLY A C 1
ATOM 965 O O . GLY A 1 132 ? 6.029 -2.446 13.132 1.00 86.62 132 GLY A O 1
ATOM 966 N N . GLY A 1 133 ? 6.440 -2.864 10.974 1.00 86.25 133 GLY A N 1
ATOM 967 C CA . GLY A 1 133 ? 6.815 -4.265 11.134 1.00 86.25 133 GLY A CA 1
ATOM 968 C C . GLY A 1 133 ? 7.443 -4.821 9.860 1.00 86.25 133 GLY A C 1
ATOM 969 O O . GLY A 1 133 ? 7.117 -4.371 8.765 1.00 86.25 133 GLY A O 1
ATOM 970 N N . SER A 1 134 ? 8.309 -5.826 10.001 1.00 88.62 134 SER A N 1
ATOM 971 C CA . SER A 1 134 ? 9.139 -6.342 8.901 1.00 88.62 134 SER A CA 1
ATOM 972 C C . SER A 1 134 ? 8.852 -7.813 8.553 1.00 88.62 134 SER A C 1
ATOM 974 O O . SER A 1 134 ? 9.644 -8.687 8.915 1.00 88.62 134 SER A O 1
ATOM 976 N N . PRO A 1 135 ? 7.717 -8.129 7.898 1.00 88.69 135 PRO A N 1
ATOM 977 C CA . PRO A 1 135 ? 7.450 -9.449 7.332 1.00 88.69 135 PRO A CA 1
ATOM 978 C C . PRO A 1 135 ? 8.616 -10.066 6.532 1.00 88.69 135 PRO A C 1
ATOM 980 O O . PRO A 1 135 ? 9.202 -9.395 5.678 1.00 88.69 135 PRO A O 1
ATOM 983 N N . PRO A 1 136 ? 8.936 -11.356 6.754 1.00 92.06 136 PRO A N 1
ATOM 984 C CA . PRO A 1 136 ? 9.918 -12.073 5.952 1.00 92.06 136 PRO A CA 1
ATOM 985 C C . PRO A 1 136 ? 9.367 -12.401 4.557 1.00 92.06 136 PRO A C 1
ATOM 987 O O . PRO A 1 136 ? 8.174 -12.651 4.375 1.00 92.06 136 PRO A O 1
ATOM 990 N N . VAL A 1 137 ? 10.259 -12.441 3.571 1.00 87.25 137 VAL A N 1
ATOM 991 C CA . VAL A 1 137 ? 9.979 -12.765 2.160 1.00 87.25 137 VAL A CA 1
ATOM 992 C C . VAL A 1 137 ? 11.263 -13.315 1.530 1.00 87.25 137 VAL A C 1
ATOM 994 O O . VAL A 1 137 ? 12.352 -13.028 2.020 1.00 87.25 137 VAL A O 1
ATOM 997 N N . ASP A 1 138 ? 11.180 -14.168 0.504 1.00 88.44 138 ASP A N 1
ATOM 998 C CA . ASP A 1 138 ? 12.376 -14.895 0.056 1.00 88.44 138 ASP A CA 1
ATOM 999 C C . ASP A 1 138 ? 13.305 -14.093 -0.869 1.00 88.44 138 ASP A C 1
ATOM 1001 O O . ASP A 1 138 ? 14.504 -14.110 -0.630 1.00 88.44 138 ASP A O 1
ATOM 1005 N N . ASP A 1 139 ? 12.857 -13.407 -1.923 1.00 83.31 139 ASP A N 1
ATOM 1006 C CA . ASP A 1 139 ? 13.809 -12.659 -2.769 1.00 83.31 139 ASP A CA 1
ATOM 1007 C C . ASP A 1 139 ? 13.156 -11.487 -3.510 1.00 83.31 139 ASP A C 1
ATOM 1009 O O . ASP A 1 139 ? 12.789 -11.596 -4.679 1.00 83.31 139 ASP A O 1
ATOM 1013 N N . ILE A 1 140 ? 13.024 -10.341 -2.834 1.00 76.75 140 ILE A N 1
ATOM 1014 C CA . ILE A 1 140 ? 12.312 -9.165 -3.377 1.00 76.75 140 ILE A CA 1
ATOM 1015 C C . ILE A 1 140 ? 12.986 -8.549 -4.615 1.00 76.75 140 ILE A C 1
ATOM 1017 O O . ILE A 1 140 ? 12.367 -7.741 -5.302 1.00 76.75 140 ILE A O 1
ATOM 1021 N N . ARG A 1 141 ? 14.249 -8.900 -4.895 1.00 72.88 141 ARG A N 1
ATOM 1022 C CA . ARG A 1 141 ? 15.013 -8.427 -6.062 1.00 72.88 141 ARG A CA 1
ATOM 1023 C C . ARG A 1 141 ? 14.954 -9.378 -7.255 1.00 72.88 141 ARG A C 1
ATOM 1025 O O . ARG A 1 141 ? 15.104 -8.914 -8.382 1.00 72.88 141 ARG A O 1
ATOM 1032 N N . SER A 1 142 ? 14.800 -10.680 -7.007 1.00 75.81 142 SER A N 1
ATOM 1033 C CA . SER A 1 142 ? 14.989 -11.740 -8.016 1.00 75.81 142 SER A CA 1
ATOM 1034 C C . SER A 1 142 ? 13.747 -12.611 -8.238 1.00 75.81 142 SER A C 1
ATOM 1036 O O . SER A 1 142 ? 13.795 -13.551 -9.033 1.00 75.81 142 SER A O 1
ATOM 1038 N N . LYS A 1 143 ? 12.649 -12.355 -7.515 1.00 80.50 143 LYS A N 1
ATOM 1039 C CA . LYS A 1 143 ? 11.380 -13.087 -7.621 1.00 80.50 143 LYS A CA 1
ATOM 1040 C C . LYS A 1 143 ? 10.190 -12.135 -7.573 1.00 8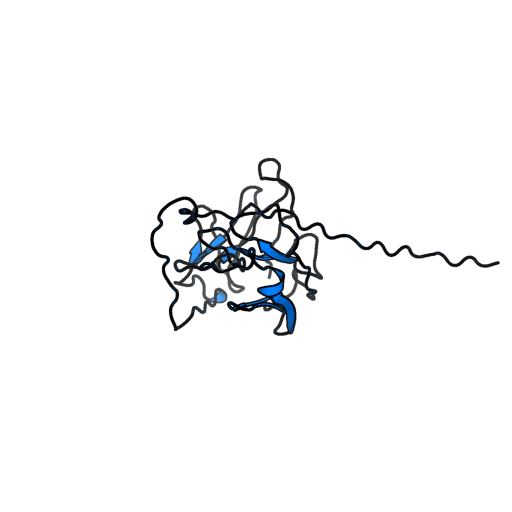0.50 143 LYS A C 1
ATOM 1042 O O . LYS A 1 143 ? 10.135 -11.214 -6.763 1.00 80.50 143 LYS A O 1
ATOM 1047 N N . VAL A 1 144 ? 9.188 -12.428 -8.399 1.00 81.69 144 VAL A N 1
ATOM 1048 C CA . VAL A 1 144 ? 7.859 -11.823 -8.277 1.00 81.69 144 VAL A CA 1
ATOM 1049 C C . VAL A 1 144 ? 7.132 -12.496 -7.113 1.00 81.69 144 VAL A C 1
ATOM 1051 O O . VAL A 1 144 ? 6.974 -13.715 -7.105 1.00 81.69 144 VAL A O 1
ATOM 1054 N N . HIS A 1 145 ? 6.681 -11.692 -6.152 1.00 84.81 145 HIS A N 1
ATOM 1055 C CA . HIS A 1 145 ? 5.931 -12.121 -4.972 1.00 84.81 145 HIS A CA 1
ATOM 1056 C C . HIS A 1 145 ? 4.518 -11.521 -4.989 1.00 84.81 145 HIS A C 1
ATOM 1058 O O . HIS A 1 145 ? 4.322 -10.382 -5.424 1.00 84.81 145 HIS A O 1
ATOM 1064 N N . LYS A 1 146 ? 3.520 -12.260 -4.490 1.00 87.44 146 LYS A N 1
ATOM 1065 C CA . LYS A 1 146 ? 2.154 -11.746 -4.323 1.00 87.44 146 LYS A CA 1
ATOM 1066 C C . LYS A 1 146 ? 2.005 -11.093 -2.952 1.00 87.44 146 LYS A C 1
ATOM 1068 O O . LYS A 1 146 ? 1.673 -11.762 -1.973 1.00 87.44 146 LYS A O 1
ATOM 1073 N N . TYR A 1 147 ? 2.164 -9.777 -2.908 1.00 88.12 147 TYR A N 1
ATOM 1074 C CA . TYR A 1 147 ? 1.767 -8.962 -1.761 1.00 88.12 147 TYR A CA 1
ATOM 1075 C C . TYR A 1 147 ? 0.242 -8.799 -1.720 1.00 88.12 147 TYR A C 1
ATOM 1077 O O . TYR A 1 147 ? -0.434 -8.784 -2.752 1.00 88.12 147 TYR A O 1
ATOM 1085 N N . THR A 1 148 ? -0.342 -8.730 -0.528 1.00 91.31 148 THR A N 1
ATOM 1086 C CA . THR A 1 148 ? -1.780 -8.493 -0.333 1.00 91.31 148 THR A CA 1
ATOM 1087 C C . THR A 1 148 ? -2.007 -7.788 1.000 1.00 91.31 148 THR A C 1
ATOM 1089 O O . THR A 1 148 ? -1.335 -8.099 1.984 1.00 91.31 148 THR A O 1
ATOM 1092 N N . VAL A 1 149 ? -2.956 -6.853 1.014 1.00 93.06 149 VAL A N 1
ATOM 1093 C CA . VAL A 1 149 ? -3.511 -6.229 2.218 1.00 93.06 149 VAL A CA 1
ATOM 1094 C C . VAL A 1 149 ? -5.008 -6.537 2.229 1.00 93.06 149 VAL A C 1
ATOM 1096 O O . VAL A 1 149 ? -5.696 -6.206 1.265 1.00 93.06 149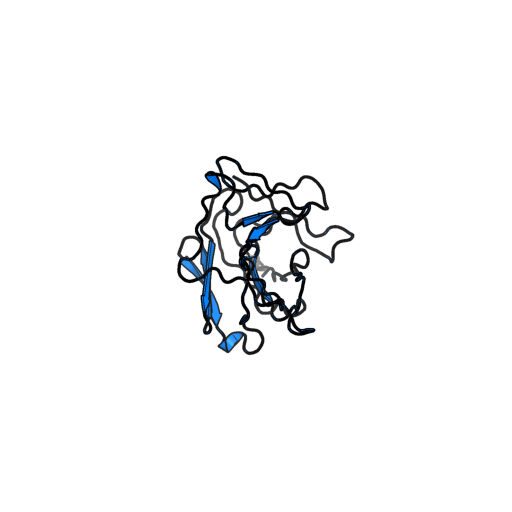 VAL A O 1
ATOM 1099 N N . ASP A 1 150 ? -5.508 -7.191 3.278 1.00 94.31 150 ASP A N 1
ATOM 1100 C CA . ASP A 1 150 ? -6.946 -7.244 3.579 1.00 94.31 150 ASP A CA 1
ATOM 1101 C C . ASP A 1 150 ? -7.231 -6.226 4.684 1.00 94.31 150 ASP A C 1
ATOM 1103 O O . ASP A 1 150 ? -6.677 -6.332 5.778 1.00 94.31 150 ASP A O 1
ATOM 1107 N N . TRP A 1 151 ? -8.058 -5.223 4.396 1.00 94.88 151 TRP A N 1
ATOM 1108 C CA . TRP A 1 151 ? -8.406 -4.161 5.335 1.00 94.88 151 TRP A CA 1
ATOM 1109 C C . TRP A 1 151 ? -9.916 -4.111 5.541 1.00 94.88 151 TRP A C 1
ATOM 1111 O O . TRP A 1 151 ? -10.716 -4.064 4.608 1.00 94.88 151 TRP A O 1
ATOM 1121 N N . THR A 1 152 ? -10.291 -4.128 6.814 1.00 95.69 152 THR A N 1
ATOM 1122 C CA . THR A 1 152 ? -11.664 -4.133 7.316 1.00 95.69 152 THR A CA 1
ATOM 1123 C C . THR A 1 152 ? -11.742 -3.225 8.547 1.00 95.69 152 THR A C 1
ATOM 1125 O O . THR A 1 152 ? -10.701 -2.951 9.148 1.00 95.69 152 THR A O 1
ATOM 1128 N N . PRO A 1 153 ? -12.940 -2.802 8.995 1.00 95.81 153 PRO A N 1
ATOM 1129 C CA . PRO A 1 153 ? -13.085 -1.972 10.196 1.00 95.81 153 PRO A CA 1
ATOM 1130 C C . PRO A 1 153 ? -12.474 -2.564 11.478 1.00 95.81 153 PRO A C 1
ATOM 1132 O O . PRO A 1 153 ? -12.160 -1.813 12.396 1.00 95.81 153 PRO A O 1
ATOM 1135 N N . ASP A 1 154 ? -12.292 -3.888 11.544 1.00 97.38 154 ASP A N 1
ATOM 1136 C CA . ASP A 1 154 ? -11.758 -4.587 12.719 1.00 97.38 154 ASP A CA 1
ATOM 1137 C C . ASP A 1 154 ? -10.244 -4.865 12.645 1.00 97.38 154 ASP A C 1
ATOM 1139 O O . ASP A 1 154 ? -9.582 -4.972 13.685 1.00 97.38 154 ASP A O 1
ATOM 1143 N N . ARG A 1 155 ? -9.686 -5.034 11.435 1.00 97.38 155 ARG A N 1
ATOM 1144 C CA . ARG A 1 155 ? -8.291 -5.468 11.223 1.00 97.38 155 ARG A CA 1
ATOM 1145 C C . ARG A 1 155 ? -7.722 -5.096 9.852 1.00 97.38 155 ARG A C 1
ATOM 1147 O O . ARG A 1 155 ? -8.454 -5.026 8.863 1.00 97.38 155 ARG A O 1
ATOM 1154 N N . ILE A 1 156 ? -6.400 -4.965 9.811 1.00 97.50 156 ILE A N 1
ATOM 1155 C CA . ILE A 1 156 ? -5.561 -5.005 8.611 1.00 97.50 156 ILE A CA 1
ATOM 1156 C C . ILE A 1 156 ? -4.713 -6.283 8.677 1.00 97.50 156 ILE A C 1
ATOM 1158 O O . ILE A 1 156 ? -4.068 -6.534 9.698 1.00 97.50 156 ILE A O 1
ATOM 1162 N N . GLU A 1 157 ? -4.684 -7.073 7.605 1.00 96.75 157 GLU A N 1
ATOM 1163 C CA . GLU A 1 157 ? -3.811 -8.242 7.450 1.00 96.75 157 GLU A CA 1
ATOM 1164 C C . GLU A 1 157 ? -2.885 -8.080 6.246 1.00 96.75 157 GLU A C 1
ATOM 1166 O O . GLU A 1 157 ? -3.332 -7.871 5.119 1.00 96.75 157 GLU A O 1
ATOM 1171 N N . TRP A 1 158 ? -1.585 -8.244 6.481 1.00 94.31 158 TRP A N 1
ATOM 1172 C CA . TRP A 1 158 ? -0.538 -8.204 5.466 1.00 94.31 158 TRP A CA 1
ATOM 1173 C C . TRP A 1 158 ? -0.102 -9.633 5.135 1.00 94.31 158 TRP A C 1
ATOM 1175 O O . TRP A 1 158 ? 0.343 -10.379 6.015 1.00 94.31 158 TRP A O 1
ATOM 1185 N N . SER A 1 159 ? -0.217 -10.014 3.863 1.00 93.75 159 SER A N 1
ATOM 1186 C CA . SER A 1 159 ? 0.137 -11.349 3.365 1.00 93.75 159 SER A CA 1
ATOM 1187 C C . SER A 1 159 ? 1.164 -11.311 2.235 1.00 93.75 159 SER A C 1
ATOM 1189 O O . SER A 1 159 ? 1.104 -10.444 1.363 1.00 93.75 159 SER A O 1
ATOM 1191 N N . VAL A 1 160 ? 2.050 -12.308 2.219 1.00 92.50 160 VAL A N 1
ATOM 1192 C CA . VAL A 1 160 ? 3.027 -12.571 1.149 1.00 92.50 160 VAL A CA 1
ATOM 1193 C C . VAL A 1 160 ? 2.787 -13.986 0.627 1.00 92.50 160 VAL A C 1
ATOM 1195 O O . VAL A 1 160 ? 2.686 -14.926 1.414 1.00 92.50 160 VAL A O 1
ATOM 1198 N N . ASP A 1 161 ? 2.636 -14.134 -0.689 1.00 93.00 161 ASP A N 1
ATOM 1199 C CA . ASP A 1 161 ? 2.381 -15.403 -1.391 1.00 93.00 161 ASP A CA 1
ATOM 1200 C C . ASP A 1 161 ? 1.191 -16.203 -0.823 1.00 93.00 161 ASP A C 1
ATOM 1202 O O . ASP A 1 161 ? 1.180 -17.431 -0.783 1.00 93.00 161 ASP A O 1
ATOM 1206 N N . GLY A 1 162 ? 0.161 -15.483 -0.364 1.00 92.75 162 GLY A N 1
ATOM 1207 C CA . GLY A 1 162 ? -1.038 -16.060 0.257 1.00 92.75 162 GLY A CA 1
ATOM 1208 C C . GLY A 1 162 ? -0.873 -16.492 1.720 1.00 92.75 162 GLY A C 1
ATOM 1209 O O . GLY A 1 162 ? -1.835 -16.978 2.308 1.00 92.75 162 GLY A O 1
ATOM 1210 N N . THR A 1 163 ? 0.302 -16.292 2.323 1.00 96.44 163 THR A N 1
ATOM 1211 C CA . THR A 1 163 ? 0.554 -16.533 3.751 1.00 96.44 163 THR A CA 1
ATOM 1212 C C . THR A 1 163 ? 0.452 -15.220 4.523 1.00 96.44 163 THR A C 1
ATOM 1214 O O . THR A 1 163 ? 1.174 -14.270 4.213 1.00 96.44 163 THR A O 1
ATOM 1217 N N . VAL A 1 164 ? -0.416 -15.161 5.539 1.00 97.56 164 VAL A N 1
ATOM 1218 C CA . VAL A 1 164 ? -0.519 -14.006 6.449 1.00 97.56 164 VAL A CA 1
ATOM 1219 C C . VAL A 1 164 ? 0.768 -13.900 7.267 1.00 97.56 164 VAL A C 1
ATOM 1221 O O . VAL A 1 164 ? 1.128 -14.836 7.977 1.00 97.56 164 VAL A O 1
ATOM 1224 N N . GLN A 1 165 ? 1.452 -12.760 7.171 1.00 95.56 165 GLN A N 1
ATOM 1225 C CA . GLN A 1 165 ? 2.702 -12.489 7.890 1.00 95.56 165 GLN A CA 1
ATOM 1226 C C . GLN A 1 165 ? 2.490 -11.575 9.102 1.00 95.56 165 GLN A C 1
ATOM 1228 O O . GLN A 1 165 ? 3.229 -11.656 10.082 1.00 95.56 165 GLN A O 1
ATOM 1233 N N . ARG A 1 166 ? 1.494 -10.682 9.042 1.00 95.12 166 ARG A N 1
ATOM 1234 C CA . ARG A 1 166 ? 1.226 -9.680 10.080 1.00 95.12 166 ARG A CA 1
ATOM 1235 C C . ARG A 1 166 ? -0.256 -9.306 10.123 1.00 95.12 166 ARG A C 1
ATOM 1237 O O . ARG A 1 166 ? -0.910 -9.234 9.087 1.00 95.12 166 ARG A O 1
ATOM 1244 N N . ILE A 1 167 ? -0.751 -9.008 11.325 1.00 96.94 167 ILE A N 1
ATOM 1245 C CA . ILE A 1 167 ? -2.095 -8.476 11.585 1.00 96.94 167 ILE A CA 1
ATOM 1246 C C . ILE A 1 167 ? -1.967 -7.250 12.503 1.00 96.94 167 ILE A C 1
ATOM 1248 O O . ILE A 1 167 ? -1.164 -7.269 13.438 1.00 96.94 167 ILE A O 1
ATOM 1252 N N . LEU A 1 168 ? -2.761 -6.206 12.256 1.00 96.12 168 LEU A N 1
ATOM 1253 C CA . LEU A 1 168 ? -3.007 -5.086 13.174 1.00 96.12 168 LEU A CA 1
ATOM 1254 C C . LEU A 1 168 ? -4.519 -4.948 13.370 1.00 96.12 168 LEU A C 1
ATOM 1256 O O . LEU A 1 168 ? -5.248 -4.768 12.397 1.00 96.12 168 LEU A O 1
ATOM 1260 N N . THR A 1 169 ? -5.001 -5.016 14.607 1.00 97.56 169 THR A N 1
ATOM 1261 C CA . THR A 1 169 ? -6.427 -4.834 14.915 1.00 97.56 169 THR A CA 1
ATOM 1262 C C . THR A 1 169 ? -6.758 -3.380 15.244 1.00 97.56 169 THR A C 1
ATOM 1264 O O . THR A 1 169 ? -5.940 -2.640 15.802 1.00 97.56 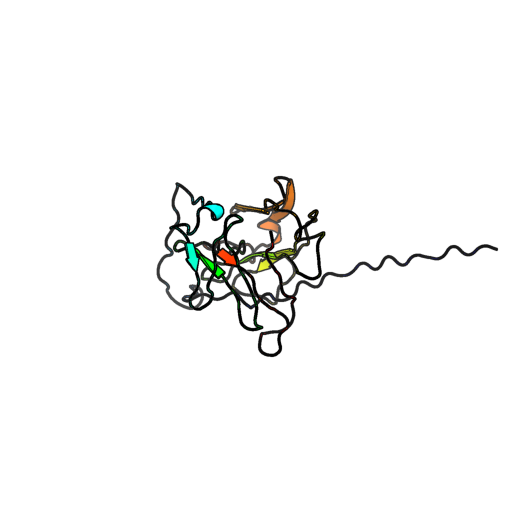169 THR A O 1
ATOM 1267 N N . ALA A 1 170 ? -8.006 -2.980 15.002 1.00 96.31 170 ALA A N 1
ATOM 1268 C CA . ALA A 1 170 ? -8.525 -1.678 15.418 1.00 96.31 170 ALA A CA 1
ATOM 1269 C C . ALA A 1 170 ? -8.418 -1.461 16.940 1.00 96.31 170 ALA A C 1
ATOM 1271 O O . ALA A 1 170 ? -8.189 -0.345 17.396 1.00 96.31 170 ALA A O 1
ATOM 1272 N N . SER A 1 171 ? -8.477 -2.528 17.743 1.00 96.44 171 SER A N 1
ATOM 1273 C CA . SER A 1 171 ? -8.255 -2.465 19.196 1.00 96.44 171 SER A CA 1
ATOM 1274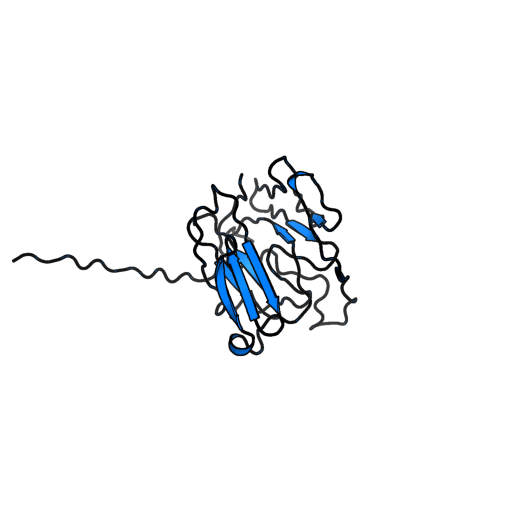 C C . SER A 1 171 ? -6.795 -2.234 19.615 1.00 96.44 171 SER A C 1
ATOM 1276 O O . SER A 1 171 ? -6.563 -1.784 20.736 1.00 96.44 171 SER A O 1
ATOM 1278 N N . GLN A 1 172 ? -5.813 -2.508 18.747 1.00 95.25 172 GLN A N 1
ATOM 1279 C CA . GLN A 1 172 ? -4.397 -2.196 18.986 1.00 95.25 172 GLN A CA 1
ATOM 1280 C C . GLN A 1 172 ? -4.051 -0.759 18.577 1.00 95.25 172 GLN A C 1
ATOM 1282 O O . GLN A 1 172 ? -3.279 -0.099 19.272 1.00 95.25 172 GLN A O 1
ATOM 1287 N N . ALA A 1 173 ? -4.620 -0.270 17.470 1.00 93.31 173 ALA A N 1
ATOM 1288 C CA . ALA A 1 173 ? -4.350 1.077 16.961 1.00 93.31 173 ALA A CA 1
ATOM 1289 C C . ALA A 1 173 ? -5.276 2.167 17.540 1.00 93.31 173 ALA A C 1
ATOM 1291 O O . ALA A 1 173 ? -4.888 3.334 17.629 1.00 93.31 173 ALA A O 1
ATOM 1292 N N . VAL A 1 174 ? -6.472 1.791 17.999 1.00 92.19 174 VAL A N 1
ATOM 1293 C CA . VAL A 1 174 ? -7.477 2.662 18.630 1.00 92.19 174 VAL A CA 1
ATOM 1294 C C . VAL A 1 174 ? -7.781 3.881 17.743 1.00 92.19 174 VAL A C 1
ATOM 1296 O O . VAL A 1 174 ? -8.244 3.714 16.621 1.00 92.19 174 VAL A O 1
ATOM 1299 N N . ALA A 1 175 ? -7.488 5.105 18.193 1.00 91.12 175 ALA A N 1
ATOM 1300 C CA . ALA A 1 175 ? -7.748 6.341 17.448 1.00 91.12 175 ALA A CA 1
ATOM 1301 C C . ALA A 1 175 ? -6.793 6.578 16.257 1.00 91.12 175 ALA A C 1
ATOM 1303 O O . ALA A 1 175 ? -6.865 7.624 15.623 1.00 91.12 175 ALA A O 1
ATOM 1304 N N . ARG A 1 176 ? -5.883 5.634 15.985 1.00 92.31 176 ARG A N 1
ATOM 1305 C CA . ARG A 1 176 ? -4.919 5.648 14.873 1.00 92.31 176 ARG A CA 1
ATOM 1306 C C . ARG A 1 176 ? -5.124 4.478 13.906 1.00 92.31 176 ARG A C 1
ATOM 1308 O O . ARG A 1 176 ? -4.191 4.095 13.207 1.00 92.31 176 ARG A O 1
ATOM 1315 N N . PHE A 1 177 ? -6.296 3.843 13.926 1.00 95.00 177 PHE A N 1
ATOM 1316 C CA . PHE A 1 177 ? -6.641 2.821 12.943 1.00 95.00 177 PHE A CA 1
ATOM 1317 C C . PHE A 1 177 ? -7.199 3.485 11.670 1.00 95.00 177 PHE A C 1
ATOM 1319 O O . PHE A 1 177 ? -8.182 4.228 11.773 1.00 95.00 177 PHE A O 1
ATOM 1326 N N . PRO A 1 178 ? -6.618 3.217 10.487 1.00 92.69 178 PRO A N 1
ATOM 1327 C CA . PRO A 1 178 ? -7.118 3.722 9.216 1.00 92.69 178 PRO A CA 1
ATOM 1328 C C . PRO A 1 178 ? -8.599 3.428 8.996 1.00 92.69 178 PRO A C 1
ATOM 1330 O O . PRO A 1 178 ? -9.065 2.298 9.172 1.00 92.69 178 PRO A O 1
ATOM 1333 N N . SER A 1 179 ? -9.344 4.470 8.635 1.00 92.44 179 SER A N 1
ATOM 1334 C CA . SER A 1 179 ? -10.815 4.452 8.609 1.00 92.44 179 SER A CA 1
ATOM 1335 C C . SER A 1 179 ? -11.451 5.296 7.498 1.00 92.44 179 SER A C 1
ATOM 1337 O O . SER A 1 179 ? -12.649 5.164 7.252 1.00 92.44 179 SER A O 1
ATOM 1339 N N . SER A 1 180 ? -10.681 6.147 6.816 1.00 90.62 180 SER A N 1
ATOM 1340 C CA . SER A 1 180 ? -11.151 6.951 5.670 1.00 90.62 180 SER A CA 1
ATOM 1341 C C . SER A 1 180 ? -10.851 6.258 4.333 1.00 90.62 180 SER A C 1
ATOM 1343 O O . SER A 1 180 ? -9.997 5.386 4.330 1.00 90.62 180 SER A O 1
ATOM 1345 N N . PRO A 1 181 ? -11.534 6.558 3.209 1.00 87.88 181 PRO A N 1
ATOM 1346 C CA . PRO A 1 181 ? -11.275 5.908 1.913 1.00 87.88 181 PRO A CA 1
ATOM 1347 C C . PRO A 1 181 ? -9.827 6.097 1.430 1.00 87.88 181 PRO A C 1
ATOM 1349 O O . PRO A 1 181 ? -9.319 7.212 1.481 1.00 87.88 181 PRO A O 1
ATOM 1352 N N . THR A 1 182 ? -9.167 5.026 0.972 1.00 82.19 182 THR A N 1
ATOM 1353 C CA . THR A 1 182 ? -7.699 4.949 0.799 1.00 82.19 182 THR A CA 1
ATOM 1354 C C . THR A 1 182 ? -7.244 4.385 -0.542 1.00 82.19 182 THR A C 1
ATOM 1356 O O . THR A 1 182 ? -7.969 3.642 -1.196 1.00 82.19 182 THR A O 1
ATOM 1359 N N . GLN A 1 183 ? -6.013 4.721 -0.936 1.00 78.88 183 GLN A N 1
ATOM 1360 C CA . GLN A 1 183 ? -5.532 4.593 -2.314 1.00 78.88 183 GLN A CA 1
ATOM 1361 C C . GLN A 1 183 ? -4.661 3.187 -2.522 1.00 78.88 183 GLN A C 1
ATOM 1363 O O . GLN A 1 183 ? -4.576 2.558 -1.493 1.00 78.88 183 GLN A O 1
ATOM 1368 N N . VAL A 1 184 ? -4.023 2.373 -3.493 1.00 79.19 184 VAL A N 1
ATOM 1369 C CA . VAL A 1 184 ? -3.565 1.776 -4.912 1.00 79.19 184 VAL A CA 1
ATOM 1370 C C . VAL A 1 184 ? -3.387 2.375 -6.403 1.00 79.19 184 VAL A C 1
ATOM 1372 O O . VAL A 1 184 ? -4.150 2.019 -7.277 1.00 79.19 184 VAL A O 1
ATOM 1375 N N . LYS A 1 185 ? -2.398 3.168 -6.926 1.00 77.56 185 LYS A N 1
ATOM 1376 C CA . LYS A 1 185 ? -0.980 3.302 -6.536 1.00 77.56 185 LYS A CA 1
ATOM 1377 C C . LYS A 1 185 ? -0.123 2.117 -6.981 1.00 77.56 185 LYS A C 1
ATOM 1379 O O . LYS A 1 185 ? -0.309 1.051 -6.411 1.00 77.56 185 LYS A O 1
ATOM 1384 N N . LEU A 1 186 ? 0.914 2.326 -7.786 1.00 77.38 186 LEU A N 1
ATOM 1385 C CA . LEU A 1 186 ? 2.194 1.592 -7.741 1.00 77.38 186 LEU A CA 1
ATOM 1386 C C . LEU A 1 186 ? 3.344 2.578 -8.025 1.00 77.38 186 LEU A C 1
ATOM 1388 O O . LEU A 1 186 ? 3.120 3.543 -8.751 1.00 77.38 186 LEU A O 1
ATOM 1392 N N . GLY A 1 187 ? 4.539 2.410 -7.451 1.00 72.06 187 GLY A N 1
ATOM 1393 C CA . GLY A 1 187 ? 5.594 3.424 -7.596 1.00 72.06 187 GLY A CA 1
ATOM 1394 C C . GLY A 1 187 ? 6.969 3.051 -7.042 1.00 72.06 187 GLY A C 1
ATOM 1395 O O . GLY A 1 187 ? 7.148 2.006 -6.413 1.00 72.06 187 GLY A O 1
ATOM 1396 N N . ALA A 1 188 ? 7.941 3.928 -7.298 1.00 70.25 188 ALA A N 1
ATOM 1397 C CA . ALA A 1 188 ? 9.297 3.875 -6.754 1.00 70.25 188 ALA A CA 1
ATOM 1398 C C . ALA A 1 188 ? 9.849 5.294 -6.554 1.00 70.25 188 ALA A C 1
ATOM 1400 O O . ALA A 1 188 ? 9.470 6.213 -7.281 1.00 70.25 188 ALA A O 1
ATOM 1401 N N . TRP A 1 189 ? 10.760 5.468 -5.596 1.00 64.38 189 TRP A N 1
ATOM 1402 C CA . TRP A 1 189 ? 11.410 6.748 -5.315 1.00 64.38 189 TRP A CA 1
ATOM 1403 C C . TRP A 1 189 ? 12.874 6.564 -4.885 1.00 64.38 189 TRP A C 1
ATOM 1405 O O . TRP A 1 189 ? 13.276 5.502 -4.399 1.00 64.38 189 TRP A O 1
ATOM 1415 N N . ILE A 1 190 ? 13.687 7.602 -5.106 1.00 58.88 190 ILE A N 1
ATOM 1416 C CA . ILE A 1 190 ? 15.016 7.738 -4.501 1.00 58.88 190 ILE A CA 1
ATOM 1417 C C . ILE A 1 190 ? 14.854 8.546 -3.217 1.00 58.88 190 ILE A C 1
ATOM 1419 O O . ILE A 1 190 ? 14.261 9.624 -3.210 1.00 58.88 190 ILE A O 1
ATOM 1423 N N . ALA A 1 191 ? 15.410 8.006 -2.145 1.00 51.72 191 ALA A N 1
ATOM 1424 C CA . ALA A 1 191 ? 15.332 8.540 -0.799 1.00 51.72 191 ALA A CA 1
ATOM 1425 C C . ALA A 1 191 ? 16.737 8.865 -0.265 1.00 51.72 191 ALA A C 1
ATOM 1427 O O . ALA A 1 191 ? 17.731 8.495 -0.895 1.00 51.72 191 ALA A O 1
ATOM 1428 N N . GLY A 1 192 ? 16.829 9.564 0.873 1.00 46.94 192 GLY A N 1
ATOM 1429 C CA . GLY A 1 192 ? 18.125 9.917 1.474 1.00 46.94 192 GLY A CA 1
ATOM 1430 C C . GLY A 1 192 ? 18.979 10.858 0.613 1.00 46.94 192 GLY A C 1
ATOM 1431 O O . GLY A 1 192 ? 20.204 10.772 0.627 1.00 46.94 192 GLY A O 1
ATOM 1432 N N . HIS A 1 193 ? 18.338 11.727 -0.173 1.00 45.53 193 HIS A N 1
ATOM 1433 C CA . HIS A 1 193 ? 19.004 12.756 -0.969 1.00 45.53 193 HIS A CA 1
ATOM 1434 C C . HIS A 1 193 ? 18.868 14.124 -0.287 1.00 45.53 193 HIS A C 1
ATOM 1436 O O . HIS A 1 193 ? 17.753 14.520 0.048 1.00 45.53 193 HIS A O 1
ATOM 1442 N N . ASP A 1 194 ? 19.982 14.845 -0.119 1.00 38.94 194 ASP A N 1
ATOM 1443 C CA . ASP A 1 194 ? 20.012 16.203 0.441 1.00 38.94 194 ASP A CA 1
ATOM 1444 C C . ASP A 1 194 ? 19.061 17.146 -0.321 1.00 38.94 194 ASP A C 1
ATOM 1446 O O . ASP A 1 194 ? 19.344 17.555 -1.449 1.00 38.94 194 ASP A O 1
ATOM 1450 N N . GLY A 1 195 ? 17.933 17.501 0.301 1.00 44.75 195 GLY A N 1
ATOM 1451 C CA . GLY A 1 195 ? 16.881 18.333 -0.299 1.00 44.75 195 GLY A CA 1
ATOM 1452 C C . GLY A 1 195 ? 15.502 17.669 -0.345 1.00 44.75 195 GLY A C 1
ATOM 1453 O O . GLY A 1 195 ? 14.506 18.377 -0.474 1.00 44.75 195 GLY A O 1
ATOM 1454 N N . ASN A 1 196 ? 15.433 16.348 -0.168 1.00 45.66 196 ASN A N 1
ATOM 1455 C CA . ASN A 1 196 ? 14.244 15.691 0.377 1.00 45.66 196 ASN A CA 1
ATOM 1456 C C . ASN A 1 196 ? 14.307 15.759 1.917 1.00 45.66 196 ASN A C 1
ATOM 1458 O O . ASN A 1 196 ? 15.398 15.874 2.485 1.00 45.66 196 ASN A O 1
ATOM 1462 N N . ASP A 1 197 ? 13.168 15.615 2.599 1.00 39.41 197 ASP A N 1
ATOM 1463 C CA . ASP A 1 197 ? 13.176 15.270 4.026 1.00 39.41 197 ASP A CA 1
ATOM 1464 C C . ASP A 1 197 ? 13.881 13.909 4.233 1.00 39.41 197 ASP A C 1
ATOM 1466 O O . ASP A 1 197 ? 13.873 13.045 3.348 1.00 39.41 197 ASP A O 1
ATOM 1470 N N . GLN A 1 198 ? 14.602 13.766 5.350 1.00 28.75 198 GLN A N 1
ATOM 1471 C CA . GLN A 1 198 ? 15.779 12.886 5.414 1.00 28.75 198 GLN A CA 1
ATOM 1472 C C . GLN A 1 198 ? 15.503 11.366 5.372 1.00 28.75 198 GLN A C 1
ATOM 1474 O O . GLN A 1 198 ? 14.535 10.863 5.931 1.00 28.75 198 GLN A O 1
ATOM 1479 N N . ASP A 1 199 ? 16.485 10.658 4.800 1.00 28.69 199 ASP A N 1
ATOM 1480 C CA . ASP A 1 199 ? 16.809 9.229 4.947 1.00 28.69 199 ASP A CA 1
ATOM 1481 C C . ASP A 1 199 ? 15.805 8.152 4.483 1.00 28.69 199 ASP A C 1
ATOM 1483 O O . ASP A 1 199 ? 14.894 7.735 5.193 1.00 28.69 199 ASP A O 1
ATOM 1487 N N . THR A 1 200 ? 16.106 7.536 3.331 1.00 38.22 200 THR A N 1
ATOM 1488 C CA . THR A 1 200 ? 15.867 6.099 3.037 1.00 38.22 200 THR A CA 1
ATOM 1489 C C . THR A 1 200 ? 16.780 5.676 1.861 1.00 38.22 200 THR A C 1
ATOM 1491 O O . THR A 1 200 ? 17.717 6.410 1.551 1.00 38.22 200 THR A O 1
ATOM 1494 N N . ILE A 1 201 ? 16.577 4.526 1.190 1.00 28.45 201 ILE A N 1
ATOM 1495 C CA . ILE A 1 201 ? 17.427 4.074 0.059 1.00 28.45 201 ILE A CA 1
ATOM 1496 C C . ILE A 1 201 ? 16.604 3.616 -1.159 1.00 28.45 201 ILE A C 1
ATOM 1498 O O . ILE A 1 201 ? 15.654 2.851 -1.024 1.00 28.45 201 ILE A O 1
ATOM 1502 N N . THR A 1 202 ? 17.058 4.025 -2.352 1.00 30.17 202 THR A N 1
ATOM 1503 C CA . THR A 1 202 ? 16.576 3.649 -3.696 1.00 30.17 202 THR A CA 1
ATOM 1504 C C . THR A 1 202 ? 16.138 2.194 -3.848 1.00 30.17 202 THR A C 1
ATOM 1506 O O . THR A 1 202 ? 16.910 1.279 -3.556 1.00 30.17 202 THR A O 1
ATOM 1509 N N . LEU A 1 203 ? 14.987 1.979 -4.490 1.00 29.70 203 LEU A N 1
ATOM 1510 C CA . LEU A 1 203 ? 14.591 0.677 -5.027 1.00 29.70 203 LEU A CA 1
ATOM 1511 C C . LEU A 1 203 ? 14.516 0.646 -6.550 1.00 29.70 203 LEU A C 1
ATOM 1513 O O . LEU A 1 203 ? 13.949 1.533 -7.176 1.00 29.70 203 LEU A O 1
ATOM 1517 N N . ARG A 1 204 ? 14.972 -0.459 -7.139 1.00 26.00 204 ARG A N 1
ATOM 1518 C CA . ARG A 1 204 ? 14.430 -0.924 -8.417 1.00 26.00 204 ARG A CA 1
ATOM 1519 C C . ARG A 1 204 ? 13.318 -1.923 -8.127 1.00 26.00 204 ARG A C 1
ATOM 1521 O O . ARG A 1 204 ? 13.579 -2.924 -7.466 1.00 26.00 204 ARG A O 1
ATOM 1528 N N . TRP A 1 205 ? 12.143 -1.711 -8.710 1.00 28.95 205 TRP A N 1
ATOM 1529 C CA . TRP A 1 205 ? 11.324 -2.848 -9.122 1.00 28.95 205 TRP A CA 1
ATOM 1530 C C . TRP A 1 205 ? 12.007 -3.460 -10.348 1.00 28.95 205 TRP A C 1
ATOM 1532 O O . TRP A 1 205 ? 12.091 -2.817 -11.396 1.00 28.95 205 TRP A O 1
ATOM 1542 N N . CYS A 1 206 ? 12.571 -4.654 -10.185 1.00 25.50 206 CYS A N 1
ATOM 1543 C CA . CYS A 1 206 ? 13.148 -5.437 -11.275 1.00 25.50 206 CYS A CA 1
ATOM 1544 C C . CYS A 1 206 ? 12.150 -6.492 -11.768 1.00 25.50 206 CYS A C 1
ATOM 1546 O O . CYS A 1 206 ? 11.301 -6.962 -11.009 1.00 25.50 206 CYS A O 1
ATOM 1548 N N . ALA A 1 207 ? 12.345 -6.911 -13.017 1.00 27.61 207 ALA A N 1
ATOM 1549 C CA . ALA A 1 207 ? 12.281 -8.324 -13.381 1.00 27.61 207 ALA A CA 1
ATOM 1550 C C . ALA A 1 207 ? 13.705 -8.795 -13.732 1.00 27.61 207 ALA A C 1
ATOM 1552 O O . ALA A 1 207 ? 14.564 -7.899 -13.930 1.00 27.61 207 ALA A O 1
#

Radius of gyration: 18.43 Å; chains: 1; bounding box: 60×46×52 Å

pLDDT: mean 72.41, std 20.62, range [25.5, 97.56]

Organism: Akanthomyces muscarius (NCBI:txid2231603)

Secondary structure (DSSP, 8-state):
--PPP--------------TTS---S--TTTS--PPPPP--TT-----GGGS--TTEEEPTT---EEETTEEE----STT---EEEESSS--TTB--BTT--EEB-B--TT-SSB-BB-EE-TT-TT-GGG-B--B-S-TTTS---EEEEE-SSEEEEEETTEEEEEEEHHHHGGGS--S-B---EE----S-BTBSS---------

Foldseek 3Di:
DDDDDDDPPPPPPPDDDQPPPPQDAPDAVVVDDDDDFDDCPDPHDDDDQLVPDDPQKDWDVPQDWGGHNVGIFQDDDDQFHKRKIWGPGFAAACWWQFNQGWTWHWADAAVDFFWIKIATFASPPSVDGPGIDIFTDHGQAPDDWDWDWDDDQFKIFTDINNHTRDIDGCVNCPVRRDDHGTHHMHIWHAAQDVPPDHDGHGDGPDD

Sequence (207 aa):
MLSKPFVAAYVALATALPASAQTSTACNPLDKSCPADPAVGKKGISCDFTQGECSAFEAEAGKAVMYESNGAICAMAAVHQAPTLRSKDVISTVVLLSDDLDEIDWEAIGSENKMIQSNVFSKGDQAYHKFGGSPPVDDIRSKVHKYTVDWTPDRIEWSVDGTVQRILTASQAVARFPSSPTQVKLGAWIAGHDGNDQDTITLRWCA

InterPro domains:
  IPR000757 Beta-glucanase-like, N-terminal domain [PF00722] (86-205)
  IPR000757 Beta-glucanase-like, N-terminal domain [PS51762] (1-207)
  IPR013320 Concanavalin A-like lectin/glucanase domain superfamily [SSF49899] (80-201)
  IPR050546 Glycosyl Hydrolase Family 16 [PTHR10963] (78-194)